Protein 8OLJ (pdb70)

B-factor: mean 25.74, std 12.69, range [11.16, 117.81]

Structure (mmCIF, N/CA/C/O backbone):
data_8OLJ
#
_entry.id   8OLJ
#
_cell.length_a   75.264
_cell.length_b   75.264
_cell.length_c   94.722
_cell.angle_alpha   90.00
_cell.angle_beta   90.00
_cell.angle_gamma   120.00
#
_symmetry.space_group_name_H-M   'P 32 2 1'
#
loop_
_entity.id
_entity.type
_entity.pdbx_description
1 polymer 'Archaeoglobus fulgidus AfAgo-N protein representing N-L1-L2 domains'
2 non-polymer GLYCEROL
3 non-polymer 'ISOPROPYL ALCOHOL'
4 non-polymer 'POTASSIUM ION'
5 non-polymer 2-AMINO-2-HYDROXYMETHYL-PROPANE-1,3-DIOL
6 non-polymer 'ACETIC ACID'
7 water water
#
loop_
_atom_site.group_PDB
_atom_site.id
_atom_site.type_symbol
_atom_site.label_atom_id
_atom_site.label_alt_id
_atom_site.label_comp_id
_atom_site.label_asym_id
_atom_site.label_entity_id
_atom_site.label_seq_id
_atom_site.pdbx_PDB_ins_code
_atom_site.Cartn_x
_atom_site.Cartn_y
_atom_site.Cartn_z
_atom_site.occupancy
_atom_site.B_iso_or_equiv
_atom_site.auth_seq_id
_atom_site.auth_comp_id
_atom_site.auth_asym_id
_atom_site.auth_atom_id
_atom_site.pdbx_PDB_model_num
ATOM 1 N N . VAL A 1 29 ? 32.610 13.382 26.963 1.00 51.08 15 VAL B N 1
ATOM 2 C CA . VAL A 1 29 ? 31.211 12.798 27.018 1.00 37.57 15 VAL B CA 1
ATOM 3 C C . VAL A 1 29 ? 31.031 11.850 25.836 1.00 36.97 15 VAL B C 1
ATOM 4 O O . VAL A 1 29 ? 31.290 12.227 24.692 1.00 46.51 15 VAL B O 1
ATOM 8 N N . ARG A 1 30 ? 30.575 10.623 26.122 1.00 30.01 16 ARG B N 1
ATOM 9 C CA . ARG A 1 30 ? 30.519 9.597 25.094 1.00 29.79 16 ARG B CA 1
ATOM 10 C C . ARG A 1 30 ? 29.059 9.215 24.865 1.00 25.89 16 ARG B C 1
ATOM 11 O O . ARG A 1 30 ? 28.203 9.378 25.716 1.00 27.80 16 ARG B O 1
ATOM 19 N N . SER A 1 31 ? 28.766 8.731 23.682 1.00 29.51 17 SER B N 1
ATOM 20 C CA . SER A 1 31 ? 27.423 8.307 23.335 1.00 24.47 17 SER B CA 1
ATOM 21 C C . SER A 1 31 ? 27.195 6.824 23.651 1.00 22.35 17 SER B C 1
ATOM 22 O O . SER A 1 31 ? 28.133 6.075 23.927 1.00 26.19 17 SER B O 1
ATOM 25 N N . SER A 1 32 ? 25.911 6.456 23.677 1.00 20.87 18 SER B N 1
ATOM 26 C CA . SER A 1 32 ? 25.425 5.106 23.934 1.00 21.66 18 SER B CA 1
ATOM 27 C C . SER A 1 32 ? 24.629 4.693 22.717 1.00 19.77 18 SER B C 1
ATOM 28 O O . SER A 1 32 ? 24.135 5.564 22.015 1.00 23.26 18 SER B O 1
ATOM 31 N N . GLY A 1 33 ? 24.423 3.390 22.521 1.00 19.16 19 GLY B N 1
ATOM 32 C CA . GLY A 1 33 ? 23.667 3.067 21.329 1.00 20.94 19 GLY B CA 1
ATOM 33 C C . GLY A 1 33 ? 23.278 1.601 21.275 1.00 16.80 19 GLY B C 1
ATOM 34 O O . GLY A 1 33 ? 23.703 0.770 22.119 1.00 17.63 19 GLY B O 1
ATOM 35 N N A ILE A 1 34 ? 22.473 1.321 20.249 0.50 15.79 20 ILE B N 1
ATOM 36 N N B ILE A 1 34 ? 22.423 1.306 20.286 0.50 16.60 20 ILE B N 1
ATOM 37 C CA A ILE A 1 34 ? 22.127 -0.049 19.939 0.50 16.02 20 ILE B CA 1
ATOM 38 C CA B ILE A 1 34 ? 22.015 -0.058 19.990 0.50 17.30 20 ILE B CA 1
ATOM 39 C C A ILE A 1 34 ? 22.372 -0.284 18.467 0.50 16.92 20 ILE B C 1
ATOM 40 C C B ILE A 1 34 ? 22.307 -0.312 18.512 0.50 16.97 20 ILE B C 1
ATOM 41 O O A ILE A 1 34 ? 21.920 0.463 17.603 0.50 17.30 20 ILE B O 1
ATOM 42 O O B ILE A 1 34 ? 21.954 0.503 17.662 0.50 16.64 20 ILE B O 1
ATOM 51 N N . LEU A 1 35 ? 23.046 -1.396 18.226 1.00 17.58 21 LEU B N 1
ATOM 52 C CA . LEU A 1 35 ? 23.362 -1.804 16.868 1.00 16.90 21 LEU B CA 1
ATOM 53 C C . LEU A 1 35 ? 22.527 -3.036 16.536 1.00 16.39 21 LEU B C 1
ATOM 54 O O . LEU A 1 35 ? 22.475 -3.972 17.322 1.00 18.48 21 LEU B O 1
ATOM 59 N N . TYR A 1 36 ? 21.841 -2.993 15.384 1.00 17.49 22 TYR B N 1
ATOM 60 C CA . TYR A 1 36 ? 21.127 -4.145 14.830 1.00 17.26 22 TYR B CA 1
ATOM 61 C C . TYR A 1 36 ? 21.903 -4.631 13.618 1.00 16.03 22 TYR B C 1
ATOM 62 O O . TYR A 1 36 ? 22.238 -3.822 12.760 1.00 17.57 22 TYR B O 1
ATOM 71 N N . ILE A 1 37 ? 22.176 -5.933 13.580 1.00 18.12 23 ILE B N 1
ATOM 72 C CA . ILE A 1 37 ? 22.946 -6.512 12.446 1.00 18.92 23 ILE B CA 1
ATOM 73 C C . ILE A 1 37 ? 22.080 -7.549 11.730 1.00 17.57 23 ILE B C 1
ATOM 74 O O . ILE A 1 37 ? 21.186 -8.117 12.355 1.00 18.70 23 ILE B O 1
ATOM 79 N N . ASN A 1 38 ? 22.423 -7.819 10.479 1.00 17.34 24 ASN B N 1
ATOM 80 C CA . ASN A 1 38 ? 21.618 -8.752 9.645 1.00 16.92 24 ASN B CA 1
ATOM 81 C C . ASN A 1 38 ? 21.996 -10.202 9.942 1.00 16.18 24 ASN B C 1
ATOM 82 O O . ASN A 1 38 ? 22.110 -10.982 9.005 1.00 17.10 24 ASN B O 1
ATOM 87 N N . ILE A 1 39 ? 22.143 -10.523 11.221 1.00 16.34 25 ILE B N 1
ATOM 88 C CA . ILE A 1 39 ? 22.374 -11.928 11.634 1.00 15.61 25 ILE B CA 1
ATOM 89 C C . ILE A 1 39 ? 21.127 -12.342 12.400 1.00 15.43 25 ILE B C 1
ATOM 90 O O . ILE A 1 39 ? 20.726 -11.617 13.302 1.00 18.18 25 ILE B O 1
ATOM 95 N N . TYR A 1 40 ? 20.514 -13.434 11.984 1.00 14.85 26 TYR B N 1
ATOM 96 C CA . TYR A 1 40 ? 19.294 -13.933 12.600 1.00 15.36 26 TYR B CA 1
ATOM 97 C C . TYR A 1 40 ? 19.701 -15.219 13.310 1.00 15.55 26 TYR B C 1
ATOM 98 O O . TYR A 1 40 ? 20.186 -16.170 12.684 1.00 16.99 26 TYR B O 1
ATOM 107 N N . PRO A 1 41 ? 19.590 -15.268 14.664 1.00 16.42 27 PRO B N 1
ATOM 108 C CA . PRO A 1 41 ? 20.248 -16.345 15.396 1.00 18.14 27 PRO B CA 1
ATOM 109 C C . PRO A 1 41 ? 19.443 -17.628 15.399 1.00 15.52 27 PRO B C 1
ATOM 110 O O . PRO A 1 41 ? 18.211 -17.632 15.471 1.00 17.63 27 PRO B O 1
ATOM 114 N N . ILE A 1 42 ? 20.190 -18.749 15.420 1.00 17.07 28 ILE B N 1
ATOM 115 C CA . ILE A 1 42 ? 19.547 -20.052 15.711 1.00 17.85 28 ILE B CA 1
ATOM 116 C C . ILE A 1 42 ? 19.589 -20.109 17.248 1.00 20.61 28 ILE B C 1
ATOM 117 O O . ILE A 1 42 ? 20.644 -20.188 17.859 1.00 28.33 28 ILE B O 1
ATOM 122 N N . VAL A 1 43 ? 18.420 -20.072 17.884 1.00 20.11 29 VAL B N 1
ATOM 123 C CA . VAL A 1 43 ? 18.426 -20.005 19.341 1.00 21.47 29 VAL B CA 1
ATOM 124 C C . VAL A 1 43 ? 18.306 -21.402 19.969 1.00 23.44 29 VAL B C 1
ATOM 125 O O . VAL A 1 43 ? 18.550 -21.556 21.162 1.00 28.74 29 VAL B O 1
ATOM 129 N N A ASN A 1 44 ? 17.863 -22.382 19.178 0.50 22.23 30 ASN B N 1
ATOM 130 N N B ASN A 1 44 ? 17.892 -22.411 19.189 0.50 23.69 30 ASN B N 1
ATOM 131 C CA A ASN A 1 44 ? 17.797 -23.759 19.652 0.50 21.93 30 ASN B CA 1
ATOM 132 C CA B ASN A 1 44 ? 17.851 -23.778 19.712 0.50 24.43 30 ASN B CA 1
ATOM 133 C C A ASN A 1 44 ? 18.249 -24.653 18.502 0.50 20.14 30 ASN B C 1
ATOM 134 C C B ASN A 1 44 ? 18.081 -24.776 18.584 0.50 23.32 30 ASN B C 1
ATOM 135 O O A ASN A 1 44 ? 17.941 -24.350 17.351 0.50 15.73 30 ASN B O 1
ATOM 136 O O B ASN A 1 44 ? 17.412 -24.714 17.550 0.50 22.47 30 ASN B O 1
ATOM 145 N N . TYR A 1 45 ? 19.012 -25.706 18.801 1.00 21.83 31 TYR B N 1
ATOM 146 C CA . TYR A 1 45 ? 19.302 -26.704 17.786 1.00 21.99 31 TYR B CA 1
ATOM 147 C C . TYR A 1 45 ? 19.680 -27.979 18.519 1.00 22.51 31 TYR B C 1
ATOM 148 O O . TYR A 1 45 ? 20.027 -27.925 19.708 1.00 22.78 31 TYR B O 1
ATOM 157 N N . PRO A 1 46 ? 19.645 -29.151 17.837 1.00 22.78 32 PRO B N 1
ATOM 158 C CA . PRO A 1 46 ? 20.061 -30.392 18.489 1.00 22.82 32 PRO B CA 1
ATOM 159 C C . PRO A 1 46 ? 21.558 -30.363 18.805 1.00 22.92 32 PRO B C 1
ATOM 160 O O . PRO A 1 46 ? 22.403 -30.286 17.914 1.00 24.66 32 PRO B O 1
ATOM 164 N N . GLU A 1 47 ? 21.900 -30.451 20.086 1.00 25.05 33 GLU B N 1
ATOM 165 C CA . GLU A 1 47 ? 23.301 -30.359 20.505 1.00 28.67 33 GLU B CA 1
ATOM 166 C C . GLU A 1 47 ? 24.061 -31.645 20.197 1.00 25.98 33 GLU B C 1
ATOM 167 O O . GLU A 1 47 ? 25.311 -31.626 20.205 1.00 26.96 33 GLU B O 1
ATOM 173 N N . THR A 1 48 ? 23.314 -32.745 19.981 1.00 23.53 34 THR B N 1
ATOM 174 C CA . THR A 1 48 ? 23.878 -33.962 19.402 1.00 22.19 34 THR B CA 1
ATOM 175 C C . THR A 1 48 ? 23.134 -34.291 18.099 1.00 21.73 34 THR B C 1
ATOM 176 O O . THR A 1 48 ? 21.898 -34.243 18.050 1.00 24.48 34 THR B O 1
ATOM 180 N N . ILE A 1 49 ? 23.881 -34.685 17.060 1.00 21.34 35 ILE B N 1
ATOM 181 C CA . ILE A 1 49 ? 23.279 -35.084 15.797 1.00 20.14 35 ILE B CA 1
ATOM 182 C C . ILE A 1 49 ? 23.832 -36.454 15.391 1.00 18.80 35 ILE B C 1
ATOM 183 O O . ILE A 1 49 ? 24.960 -36.813 15.718 1.00 20.33 35 ILE B O 1
ATOM 188 N N . LYS A 1 50 ? 22.992 -37.258 14.740 1.00 19.29 36 LYS B N 1
ATOM 189 C CA . LYS A 1 50 ? 23.423 -38.508 14.111 1.00 16.79 36 LYS B CA 1
ATOM 190 C C . LYS A 1 50 ? 24.272 -38.240 12.866 1.00 16.37 36 LYS B C 1
ATOM 191 O O . LYS A 1 50 ? 23.951 -37.379 12.026 1.00 19.25 36 LYS B O 1
ATOM 197 N N . VAL A 1 51 ? 25.350 -39.001 12.731 1.00 17.30 37 VAL B N 1
ATOM 198 C CA . VAL A 1 51 ? 26.145 -38.960 11.505 1.00 16.89 37 VAL B CA 1
ATOM 199 C C . VAL A 1 51 ? 26.479 -40.390 11.097 1.00 17.32 37 VAL B C 1
ATOM 200 O O . VAL A 1 51 ? 26.577 -41.265 11.938 1.00 20.82 37 VAL B O 1
ATOM 204 N N . SER A 1 52 ? 26.756 -40.618 9.817 1.00 16.90 38 SER B N 1
ATOM 205 C CA . SER A 1 52 ? 27.234 -41.922 9.377 1.00 16.38 38 SER B CA 1
ATOM 206 C C . SER A 1 52 ? 28.439 -41.699 8.478 1.00 15.63 38 SER B C 1
ATOM 207 O O . SER A 1 52 ? 28.303 -41.073 7.410 1.00 17.57 38 SER B O 1
ATOM 210 N N . ALA A 1 53 ? 29.602 -42.193 8.898 1.00 15.14 39 ALA B N 1
ATOM 211 C CA . ALA A 1 53 ? 30.834 -42.013 8.132 1.00 15.98 39 ALA B CA 1
ATOM 212 C C . ALA A 1 53 ? 30.968 -43.131 7.110 1.00 15.59 39 ALA B C 1
ATOM 213 O O . ALA A 1 53 ? 30.759 -44.316 7.414 1.00 16.25 39 ALA B O 1
ATOM 215 N N . ILE A 1 54 ? 31.364 -42.751 5.905 1.00 14.93 40 ILE B N 1
ATOM 216 C CA . ILE A 1 54 ? 31.726 -43.702 4.854 1.00 16.02 40 ILE B CA 1
ATOM 217 C C . ILE A 1 54 ? 33.055 -43.229 4.279 1.00 14.89 40 ILE B C 1
ATOM 218 O O . ILE A 1 54 ? 33.370 -42.047 4.321 1.00 16.32 40 ILE B O 1
ATOM 223 N N . PRO A 1 55 ? 33.868 -44.143 3.710 1.00 15.51 41 PRO B N 1
ATOM 224 C CA . PRO A 1 55 ? 35.139 -43.724 3.114 1.00 15.98 41 PRO B CA 1
ATOM 225 C C . PRO A 1 55 ? 34.862 -42.750 1.968 1.00 16.23 41 PRO B C 1
ATOM 226 O O . PRO A 1 55 ? 33.933 -42.933 1.165 1.00 17.56 41 PRO B O 1
ATOM 230 N N . TYR A 1 56 ? 35.741 -41.744 1.844 1.00 16.35 42 TYR B N 1
ATOM 231 C CA . TYR A 1 56 ? 35.624 -40.799 0.751 1.00 18.01 42 TYR B CA 1
ATOM 232 C C . TYR A 1 56 ? 36.095 -41.430 -0.563 1.00 17.15 42 TYR B C 1
ATOM 233 O O . TYR A 1 56 ? 37.247 -41.843 -0.699 1.00 19.99 42 TYR B O 1
ATOM 242 N N . TYR A 1 57 ? 35.177 -41.541 -1.502 1.00 15.77 43 TYR B N 1
ATOM 243 C CA . TYR A 1 57 ? 35.471 -41.824 -2.908 1.00 16.17 43 TYR B CA 1
ATOM 244 C C . TYR A 1 57 ? 35.013 -40.607 -3.698 1.00 16.42 43 TYR B C 1
ATOM 245 O O . TYR A 1 57 ? 33.856 -40.185 -3.561 1.00 17.74 43 TYR B O 1
ATOM 254 N N . GLU A 1 58 ? 35.890 -40.166 -4.618 1.00 17.29 44 GLU B N 1
ATOM 255 C CA . GLU A 1 58 ? 35.578 -39.099 -5.553 1.00 18.45 44 GLU B CA 1
ATOM 256 C C . GLU A 1 58 ? 34.385 -39.501 -6.414 1.00 16.14 44 GLU B C 1
ATOM 257 O O . GLU A 1 58 ? 33.642 -38.622 -6.874 1.00 19.72 44 GLU B O 1
ATOM 263 N N . GLU A 1 59 ? 34.191 -40.823 -6.614 1.00 16.90 45 GLU B N 1
ATOM 264 C CA . GLU A 1 59 ? 33.129 -41.307 -7.495 1.00 16.69 45 GLU B CA 1
ATOM 265 C C . GLU A 1 59 ? 31.747 -40.982 -6.926 1.00 16.71 45 GLU B C 1
ATOM 266 O O . GLU A 1 59 ? 30.778 -40.890 -7.693 1.00 19.74 45 GLU B O 1
ATOM 272 N N . PHE A 1 60 ? 31.604 -40.877 -5.587 1.00 17.28 46 PHE B N 1
ATOM 273 C CA . PHE A 1 60 ? 30.287 -40.603 -5.027 1.00 18.67 46 PHE B CA 1
ATOM 274 C C . PHE A 1 60 ? 29.855 -39.186 -5.402 1.00 20.25 46 PHE B C 1
ATOM 275 O O . PHE A 1 60 ? 30.586 -38.220 -5.203 1.00 23.84 46 PHE B O 1
ATOM 283 N N . LEU A 1 61 ? 28.633 -39.038 -5.893 1.00 20.08 47 LEU B N 1
ATOM 284 C CA . LEU A 1 61 ? 28.157 -37.717 -6.270 1.00 22.73 47 LEU B CA 1
ATOM 285 C C . LEU A 1 61 ? 27.942 -36.897 -4.999 1.00 21.12 47 LEU B C 1
ATOM 286 O O . LEU A 1 61 ? 27.210 -37.316 -4.088 1.00 22.63 47 LEU B O 1
ATOM 291 N N . PRO A 1 62 ? 28.541 -35.699 -4.880 1.00 22.25 48 PRO B N 1
ATOM 292 C CA . PRO A 1 62 ? 28.214 -34.843 -3.731 1.00 23.43 48 PRO B CA 1
ATOM 293 C C . PRO A 1 62 ? 26.779 -34.331 -3.777 1.00 24.48 48 PRO B C 1
ATOM 294 O O . PRO A 1 62 ? 26.147 -34.340 -4.832 1.00 25.99 48 PRO B O 1
ATOM 298 N N . GLY A 1 63 ? 26.255 -33.892 -2.636 1.00 21.49 49 GLY B N 1
ATOM 299 C CA . GLY A 1 63 ? 24.905 -33.344 -2.609 1.00 22.42 49 GLY B CA 1
ATOM 300 C C . GLY A 1 63 ? 24.406 -33.119 -1.192 1.00 19.41 49 GLY B C 1
ATOM 301 O O . GLY A 1 63 ? 25.171 -33.064 -0.231 1.00 21.54 49 GLY B O 1
ATOM 302 N N . LYS A 1 64 ? 23.104 -32.870 -1.100 1.00 19.63 50 LYS B N 1
ATOM 303 C CA . LYS A 1 64 ? 22.482 -32.626 0.201 1.00 19.60 50 LYS B CA 1
ATOM 304 C C . LYS A 1 64 ? 22.645 -33.843 1.104 1.00 16.91 50 LYS B C 1
ATOM 305 O O . LYS A 1 64 ? 22.738 -34.996 0.658 1.00 18.93 50 LYS B O 1
ATOM 311 N N . TRP A 1 65 ? 22.733 -33.549 2.403 1.00 16.14 51 TRP B N 1
ATOM 312 C CA . TRP A 1 65 ? 22.714 -34.586 3.462 1.00 17.78 51 TRP B CA 1
ATOM 313 C C . TRP A 1 65 ? 24.030 -35.331 3.554 1.00 16.86 51 TRP B C 1
ATOM 314 O O . TRP A 1 65 ? 24.033 -36.360 4.253 1.00 17.83 51 TRP B O 1
ATOM 325 N N . LYS A 1 66 ? 25.117 -34.858 2.923 1.00 16.17 52 LYS B N 1
ATOM 326 C CA . LYS A 1 66 ? 26.412 -35.516 3.008 1.00 17.48 52 LYS B CA 1
ATOM 327 C C . LYS A 1 66 ? 27.458 -34.408 2.971 1.00 16.00 52 LYS B C 1
ATOM 328 O O . LYS A 1 66 ? 27.290 -33.399 2.252 1.00 17.91 52 LYS B O 1
ATOM 334 N N . LYS A 1 67 ? 28.550 -34.576 3.727 1.00 16.72 53 LYS B N 1
ATOM 335 C CA . LYS A 1 67 ? 29.650 -33.620 3.752 1.00 18.97 53 LYS B CA 1
ATOM 336 C C . LYS A 1 67 ? 30.963 -34.387 3.786 1.00 18.50 53 LYS B C 1
ATOM 337 O O . LYS A 1 67 ? 31.197 -35.189 4.677 1.00 18.60 53 LYS B O 1
ATOM 343 N N . ARG A 1 68 ? 31.858 -34.082 2.861 1.00 18.84 54 ARG B N 1
ATOM 344 C CA . ARG A 1 68 ? 33.202 -34.625 2.917 1.00 19.45 54 ARG B CA 1
ATOM 345 C C . ARG A 1 68 ? 33.995 -33.858 3.976 1.00 19.17 54 ARG B C 1
ATOM 346 O O . ARG A 1 68 ? 34.061 -32.617 3.925 1.00 21.42 54 ARG B O 1
ATOM 354 N N . ILE A 1 69 ? 34.675 -34.613 4.846 1.00 18.58 55 ILE B N 1
ATOM 355 C CA . ILE A 1 69 ? 35.665 -34.019 5.737 1.00 20.32 55 ILE B CA 1
ATOM 356 C C . ILE A 1 69 ? 36.891 -34.929 5.703 1.00 21.97 55 ILE B C 1
ATOM 357 O O . ILE A 1 69 ? 36.837 -36.064 6.170 1.00 21.65 55 ILE B O 1
ATOM 362 N N . GLY A 1 70 ? 37.952 -34.460 5.038 1.00 23.84 56 GLY B N 1
ATOM 363 C CA . GLY A 1 70 ? 39.139 -35.282 4.916 1.00 25.79 56 GLY B CA 1
ATOM 364 C C . GLY A 1 70 ? 38.862 -36.557 4.108 1.00 22.42 56 GLY B C 1
ATOM 365 O O . GLY A 1 70 ? 38.281 -36.515 3.012 1.00 24.78 56 GLY B O 1
ATOM 366 N N A ASP A 1 71 ? 39.246 -37.692 4.692 0.50 21.65 57 ASP B N 1
ATOM 367 N N B ASP A 1 71 ? 39.272 -37.712 4.636 0.50 22.03 57 ASP B N 1
ATOM 368 C CA A ASP A 1 71 ? 39.134 -38.961 3.993 0.50 19.82 57 ASP B CA 1
ATOM 369 C CA B ASP A 1 71 ? 39.101 -38.950 3.885 0.50 21.09 57 ASP B CA 1
ATOM 370 C C A ASP A 1 71 ? 37.811 -39.677 4.280 0.50 17.62 57 ASP B C 1
ATOM 371 C C B ASP A 1 71 ? 37.781 -39.659 4.207 0.50 17.76 57 ASP B C 1
ATOM 372 O O A ASP A 1 71 ? 37.670 -40.864 3.960 0.50 19.12 57 ASP B O 1
ATOM 373 O O B ASP A 1 71 ? 37.617 -40.837 3.863 0.50 19.85 57 ASP B O 1
ATOM 382 N N . LEU A 1 72 ? 36.821 -38.962 4.821 1.00 17.40 58 LEU B N 1
ATOM 383 C CA . LEU A 1 72 ? 35.502 -39.538 5.073 1.00 15.52 58 LEU B CA 1
ATOM 384 C C . LEU A 1 72 ? 34.421 -38.637 4.474 1.00 15.60 58 LEU B C 1
ATOM 385 O O . LEU A 1 72 ? 34.597 -37.428 4.378 1.00 18.30 58 LEU B O 1
ATOM 390 N N . ILE A 1 73 ? 33.277 -39.256 4.147 1.00 15.70 59 ILE B N 1
ATOM 391 C CA . ILE A 1 73 ? 32.028 -38.540 3.901 1.00 14.50 59 ILE B CA 1
ATOM 392 C C . ILE A 1 73 ? 31.119 -38.805 5.089 1.00 15.46 59 ILE B C 1
ATOM 393 O O . ILE A 1 73 ? 30.950 -39.971 5.475 1.00 16.19 59 ILE B O 1
ATOM 398 N N . TYR A 1 74 ? 30.535 -37.739 5.635 1.00 15.23 60 TYR B N 1
ATOM 399 C CA . TYR A 1 74 ? 29.578 -37.900 6.714 1.00 15.67 60 TYR B CA 1
ATOM 400 C C . TYR A 1 74 ? 28.181 -37.667 6.182 1.00 14.59 60 TYR B C 1
ATOM 401 O O . TYR A 1 74 ? 27.876 -36.561 5.717 1.00 17.05 60 TYR B O 1
ATOM 410 N N . LEU A 1 75 ? 27.325 -38.684 6.281 1.00 15.81 61 LEU B N 1
ATOM 411 C CA . LEU A 1 75 ? 25.892 -38.531 6.039 1.00 16.13 61 LEU B CA 1
ATOM 412 C C . LEU A 1 75 ? 25.256 -37.949 7.290 1.00 15.26 61 LEU B C 1
ATOM 413 O O . LEU A 1 75 ? 25.686 -38.236 8.419 1.00 16.30 61 LEU B O 1
ATOM 418 N N . TYR A 1 76 ? 24.191 -37.179 7.108 1.00 15.57 62 TYR B N 1
ATOM 419 C CA . TYR A 1 76 ? 23.502 -36.580 8.251 1.00 15.91 62 TYR B CA 1
ATOM 420 C C . TYR A 1 76 ? 22.052 -36.301 7.849 1.00 17.05 62 TYR B C 1
ATOM 421 O O . TYR A 1 76 ? 21.736 -36.295 6.651 1.00 17.43 62 TYR B O 1
ATOM 430 N N . GLY A 1 77 ? 21.221 -35.930 8.816 1.00 18.67 63 GLY B N 1
ATOM 431 C CA . GLY A 1 77 ? 19.860 -35.546 8.479 1.00 19.16 63 GLY B CA 1
ATOM 432 C C . GLY A 1 77 ? 19.148 -36.678 7.728 1.00 19.28 63 GLY B C 1
ATOM 433 O O . GLY A 1 77 ? 19.192 -37.854 8.139 1.00 22.01 63 GLY B O 1
ATOM 434 N N . TYR A 1 78 ? 18.470 -36.342 6.628 1.00 22.38 64 TYR B N 1
ATOM 4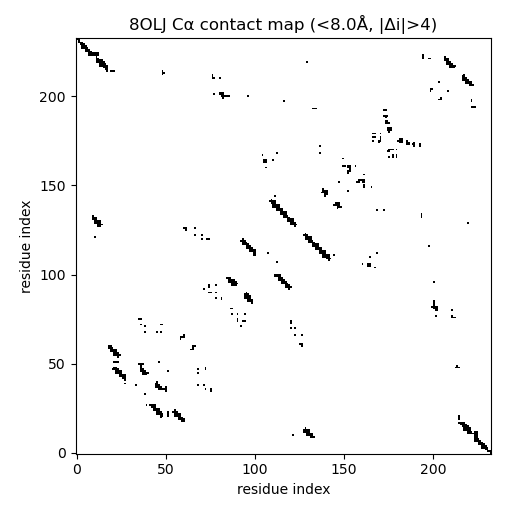35 C CA . TYR A 1 78 ? 17.738 -37.328 5.863 1.00 25.98 64 TYR B CA 1
ATOM 436 C C . TYR A 1 78 ? 18.659 -38.255 5.089 1.00 26.78 64 TYR B C 1
ATOM 437 O O . TYR A 1 78 ? 18.177 -39.215 4.472 1.00 30.27 64 TYR B O 1
ATOM 446 N N . GLY A 1 79 ? 19.968 -37.983 5.154 1.00 22.02 65 GLY B N 1
ATOM 447 C CA . GLY A 1 79 ? 20.937 -38.847 4.516 1.00 29.30 65 GLY B CA 1
ATOM 448 C C . GLY A 1 79 ? 21.216 -40.101 5.341 1.00 25.83 65 GLY B C 1
ATOM 449 O O . GLY A 1 79 ? 21.804 -41.030 4.815 1.00 31.75 65 GLY B O 1
ATOM 450 N N . ILE A 1 80 ? 20.822 -40.103 6.617 1.00 24.37 66 ILE B N 1
ATOM 451 C CA . ILE A 1 80 ? 21.048 -41.299 7.484 1.00 27.38 66 ILE B CA 1
ATOM 452 C C . ILE A 1 80 ? 20.241 -42.474 6.920 1.00 40.54 66 ILE B C 1
ATOM 453 O O . ILE A 1 80 ? 18.997 -42.378 6.893 1.00 47.99 66 ILE B O 1
ATOM 458 N N . GLU A 1 81 ? 20.931 -43.521 6.454 1.00 40.88 67 GLU B N 1
ATOM 459 C CA . GLU A 1 81 ? 20.255 -44.713 5.874 1.00 37.47 67 GLU B CA 1
ATOM 460 C C . GLU A 1 81 ? 19.790 -45.893 6.737 1.00 38.40 67 GLU B C 1
ATOM 461 O O . GLU A 1 81 ? 18.564 -46.091 6.845 1.00 38.22 67 GLU B O 1
ATOM 467 N N . ASN A 1 82 ? 20.729 -46.649 7.322 1.00 40.30 68 ASN B N 1
ATOM 468 C CA . ASN A 1 82 ? 20.364 -47.658 8.356 1.00 33.20 68 ASN B CA 1
ATOM 469 C C . ASN A 1 82 ? 21.081 -47.432 9.694 1.00 29.01 68 ASN B C 1
ATOM 470 O O . ASN A 1 82 ? 20.392 -47.465 10.732 1.00 33.27 68 ASN B O 1
ATOM 475 N N . GLU A 1 83 ? 22.396 -47.198 9.685 1.00 26.19 69 GLU B N 1
ATOM 476 C CA . GLU A 1 83 ? 23.161 -47.125 10.965 1.00 24.68 69 GLU B CA 1
ATOM 477 C C . GLU A 1 83 ? 23.750 -45.727 11.177 1.00 24.46 69 GLU B C 1
ATOM 478 O O . GLU A 1 83 ? 23.660 -44.915 10.237 1.00 25.06 69 GLU B O 1
ATOM 484 N N . PHE A 1 84 ? 24.341 -45.468 12.355 1.00 20.93 70 PHE B N 1
ATOM 485 C CA . PHE A 1 84 ? 24.856 -44.137 12.656 1.00 19.65 70 PHE B CA 1
ATOM 486 C C . PHE A 1 84 ? 25.680 -44.128 13.942 1.00 18.63 70 PHE B C 1
ATOM 487 O O . PHE A 1 84 ? 25.625 -45.022 14.798 1.00 19.27 70 PHE B O 1
ATOM 495 N N . ASP A 1 85 ? 26.454 -43.061 14.040 1.00 18.43 71 ASP B N 1
ATOM 496 C CA . ASP A 1 85 ? 27.134 -42.610 15.238 1.00 19.18 71 ASP B CA 1
ATOM 497 C C . ASP A 1 85 ? 26.525 -41.254 15.592 1.00 18.52 71 ASP B C 1
ATOM 498 O O . ASP A 1 85 ? 25.557 -40.786 14.970 1.00 19.44 71 ASP B O 1
ATOM 503 N N . GLU A 1 86 ? 27.096 -40.622 16.622 1.00 21.67 72 GLU B N 1
ATOM 504 C CA . GLU A 1 86 ? 26.669 -39.312 17.061 1.00 22.04 72 GLU B CA 1
ATOM 505 C C . GLU A 1 86 ? 27.868 -38.426 17.338 1.00 24.84 72 GLU B C 1
ATOM 506 O O . GLU A 1 86 ? 28.890 -38.906 17.852 1.00 29.38 72 GLU B O 1
ATOM 512 N N . ILE A 1 87 ? 27.671 -37.132 17.073 1.00 24.11 73 ILE B N 1
ATOM 513 C CA . ILE A 1 87 ? 28.606 -36.130 17.530 1.00 25.20 73 ILE B CA 1
ATOM 514 C C . ILE A 1 87 ? 27.844 -35.021 18.242 1.00 22.19 73 ILE B C 1
ATOM 515 O O . ILE A 1 87 ? 26.699 -34.725 17.911 1.00 25.06 73 ILE B O 1
ATOM 520 N N . ASP A 1 88 ? 28.506 -34.404 19.216 1.00 25.16 74 ASP B N 1
ATOM 521 C CA . ASP A 1 88 ? 27.881 -33.294 19.913 1.00 25.28 74 ASP B CA 1
ATOM 522 C C . ASP A 1 88 ? 28.615 -32.005 19.558 1.00 22.72 74 ASP B C 1
ATOM 523 O O . ASP A 1 88 ? 29.643 -32.017 18.871 1.00 22.46 74 ASP B O 1
ATOM 528 N N . ASN A 1 89 ? 28.084 -30.880 20.040 1.00 24.25 75 ASN B N 1
ATOM 529 C CA . ASN A 1 89 ? 28.561 -29.562 19.630 1.00 24.44 75 ASN B CA 1
ATOM 530 C C . ASN A 1 89 ? 29.880 -29.178 20.317 1.00 27.30 75 ASN B C 1
ATOM 531 O O . ASN A 1 89 ? 30.402 -28.095 20.046 1.00 28.43 75 ASN B O 1
ATOM 536 N N . SER A 1 90 ? 30.466 -30.075 21.126 1.00 28.67 76 SER B N 1
ATOM 537 C CA . SER A 1 90 ? 31.832 -29.850 21.594 1.00 30.58 76 SER B CA 1
ATOM 538 C C . SER A 1 90 ? 32.860 -30.406 20.597 1.00 30.31 76 SER B C 1
ATOM 539 O O . SER A 1 90 ? 34.068 -30.233 20.773 1.00 38.11 76 SER B O 1
ATOM 542 N N . ASN A 1 91 ? 32.393 -31.169 19.602 1.00 30.38 77 ASN B N 1
ATOM 543 C CA . ASN A 1 91 ? 33.259 -31.834 18.635 1.00 28.35 77 ASN B CA 1
ATOM 544 C C . ASN A 1 91 ? 33.639 -30.846 17.531 1.00 30.76 77 ASN B C 1
ATOM 545 O O . ASN A 1 91 ? 32.780 -30.117 17.021 1.00 30.56 77 ASN B O 1
ATOM 550 N N . ALA A 1 92 ? 34.929 -30.822 17.155 1.00 38.04 78 ALA B N 1
ATOM 551 C CA . ALA A 1 92 ? 35.367 -29.983 16.040 1.00 41.13 78 ALA B CA 1
ATOM 552 C C . ALA A 1 92 ? 34.549 -30.248 14.774 1.00 36.18 78 ALA B C 1
ATOM 553 O O . ALA A 1 92 ? 34.307 -29.347 13.969 1.00 44.79 78 ALA B O 1
ATOM 555 N N . LEU A 1 93 ? 34.130 -31.491 14.572 1.00 29.54 79 LEU B N 1
ATOM 556 C CA . LEU A 1 93 ? 33.399 -31.835 13.355 1.00 25.86 79 LEU B CA 1
ATOM 557 C C . LEU A 1 93 ? 32.020 -31.181 13.339 1.00 21.54 79 LEU B C 1
ATOM 558 O O . LEU A 1 93 ? 31.390 -31.061 12.283 1.00 22.47 79 LEU B O 1
ATOM 563 N N . PHE A 1 94 ? 31.475 -30.851 14.510 1.00 23.48 80 PHE B N 1
ATOM 564 C CA . PHE A 1 94 ? 30.060 -30.494 14.575 1.00 20.69 80 PHE B CA 1
ATOM 565 C C . PHE A 1 94 ? 29.770 -29.240 13.746 1.00 21.17 80 PHE B C 1
ATOM 566 O O . PHE A 1 94 ? 28.841 -29.247 12.946 1.00 21.99 80 PHE B O 1
ATOM 574 N N . GLY A 1 95 ? 30.572 -28.174 13.885 1.00 22.43 81 GLY B N 1
ATOM 575 C CA . GLY A 1 95 ? 30.359 -26.925 13.156 1.00 22.47 81 GLY B CA 1
ATOM 576 C C . GLY A 1 95 ? 30.430 -27.125 11.640 1.00 20.47 81 GLY B C 1
ATOM 577 O O . GLY A 1 95 ? 29.633 -26.573 10.884 1.00 21.21 81 GLY B O 1
ATOM 578 N N . LYS A 1 96 ? 31.382 -27.944 11.206 1.00 21.45 82 LYS B N 1
ATOM 579 C CA . LYS A 1 96 ? 31.572 -28.222 9.793 1.00 20.97 82 LYS B CA 1
ATOM 580 C C . LYS A 1 96 ? 30.317 -28.877 9.206 1.00 19.49 82 LYS B C 1
ATOM 581 O O . LYS A 1 96 ? 29.829 -28.524 8.122 1.00 21.20 82 LYS B O 1
ATOM 587 N N . ILE A 1 97 ? 29.787 -29.868 9.918 1.00 17.38 83 ILE B N 1
ATOM 588 C CA . ILE A 1 97 ? 28.593 -30.566 9.457 1.00 17.08 83 ILE B CA 1
ATOM 589 C C . ILE A 1 97 ? 27.358 -29.672 9.605 1.00 15.75 83 ILE B C 1
ATOM 590 O O . ILE A 1 97 ? 26.537 -29.561 8.676 1.00 16.82 83 ILE B O 1
ATOM 595 N N . PHE A 1 98 ? 27.216 -29.039 10.782 1.00 16.72 84 PHE B N 1
ATOM 596 C CA . PHE A 1 98 ? 25.946 -28.333 11.098 1.00 16.61 84 PHE B CA 1
ATOM 597 C C . PHE A 1 98 ? 25.755 -27.163 10.155 1.00 17.55 84 PHE B C 1
ATOM 598 O O . PHE A 1 98 ? 24.611 -26.926 9.749 1.00 18.16 84 PHE B O 1
ATOM 606 N N A ARG A 1 99 ? 26.823 -26.444 9.802 0.50 16.54 85 ARG B N 1
ATOM 607 N N B ARG A 1 99 ? 26.818 -26.469 9.739 0.50 16.23 85 ARG B N 1
ATOM 608 C CA A ARG A 1 99 ? 26.629 -25.324 8.887 0.50 17.44 85 ARG B CA 1
ATOM 609 C CA B ARG A 1 99 ? 26.592 -25.300 8.890 0.50 17.51 85 ARG B CA 1
ATOM 610 C C A ARG A 1 99 ? 25.853 -25.809 7.654 0.50 15.40 85 ARG B C 1
ATOM 611 C C B ARG A 1 99 ? 26.004 -25.704 7.530 0.50 16.98 85 ARG B C 1
ATOM 612 O O A ARG A 1 99 ? 24.884 -25.159 7.227 0.50 16.96 85 ARG B O 1
ATOM 613 O O B ARG A 1 99 ? 25.339 -24.886 6.879 0.50 16.85 85 ARG B O 1
ATOM 628 N N . LYS A 1 100 ? 26.316 -26.924 7.066 1.00 16.36 86 LYS B N 1
ATOM 629 C CA . LYS A 1 100 ? 25.738 -27.430 5.820 1.00 15.65 86 LYS B CA 1
ATOM 630 C C . LYS A 1 100 ? 24.348 -27.992 6.056 1.00 15.89 86 LYS B C 1
ATOM 631 O O . LYS A 1 100 ? 23.419 -27.772 5.282 1.00 17.54 86 LYS B O 1
ATOM 637 N N . TYR A 1 101 ? 24.201 -28.700 7.176 1.00 14.68 87 TYR B N 1
ATOM 638 C CA . TYR A 1 101 ? 22.935 -29.280 7.601 1.00 14.96 87 TYR B CA 1
ATOM 639 C C . TYR A 1 101 ? 21.878 -28.187 7.715 1.00 15.11 87 TYR B C 1
ATOM 640 O O . TYR A 1 101 ? 20.753 -28.379 7.226 1.00 15.96 87 TYR B O 1
ATOM 649 N N . LEU A 1 102 ? 22.253 -27.063 8.340 1.00 16.04 88 LEU B N 1
ATOM 650 C CA . LEU A 1 102 ? 21.301 -25.970 8.527 1.00 16.41 88 LEU B CA 1
ATOM 651 C C . LEU A 1 102 ? 20.806 -25.475 7.163 1.00 15.57 88 LEU B C 1
ATOM 652 O O . LEU A 1 102 ? 19.593 -25.278 6.989 1.00 16.42 88 LEU B O 1
ATOM 657 N N . LEU A 1 103 ? 21.707 -25.267 6.181 1.00 14.94 89 LEU B N 1
ATOM 658 C CA . LEU A 1 103 ? 21.211 -24.792 4.873 1.00 15.56 89 LEU B CA 1
ATOM 659 C C . LEU A 1 103 ? 20.363 -25.861 4.175 1.00 14.75 89 LEU B C 1
ATOM 660 O O . LEU A 1 103 ? 19.376 -25.548 3.487 1.00 16.45 89 LEU B O 1
ATOM 665 N N . ASP A 1 104 ? 20.743 -27.145 4.328 1.00 15.34 90 ASP B N 1
ATOM 666 C CA . ASP A 1 104 ? 19.954 -28.208 3.698 1.00 15.71 90 ASP B CA 1
ATOM 667 C C . ASP A 1 104 ? 18.531 -28.207 4.311 1.00 15.83 90 ASP B C 1
ATOM 668 O O . ASP A 1 104 ? 17.535 -28.343 3.591 1.00 17.98 90 ASP B O 1
ATOM 673 N N . ILE A 1 105 ? 18.397 -28.027 5.646 1.00 16.55 91 ILE B N 1
ATOM 674 C CA . ILE A 1 105 ? 17.072 -27.949 6.255 1.00 17.00 91 ILE B CA 1
ATOM 675 C C . ILE A 1 105 ? 16.328 -26.705 5.787 1.00 17.48 91 ILE B C 1
ATOM 676 O O . ILE A 1 105 ? 15.150 -26.791 5.444 1.00 18.46 91 ILE B O 1
ATOM 681 N N . LEU A 1 106 ? 17.004 -25.553 5.768 1.00 16.00 92 LEU B N 1
ATOM 682 C CA . LEU A 1 106 ? 16.337 -24.350 5.287 1.00 16.43 92 LEU B CA 1
ATOM 683 C C . LEU A 1 106 ? 15.780 -24.561 3.865 1.00 16.57 92 LEU B C 1
ATOM 684 O O . LEU A 1 106 ? 14.681 -24.084 3.546 1.00 17.01 92 LEU B O 1
ATOM 689 N N . SER A 1 107 ? 16.552 -25.262 3.015 1.00 16.67 93 SER B N 1
ATOM 690 C CA . SER A 1 107 ? 16.192 -25.490 1.623 1.00 17.72 93 SER B CA 1
ATOM 691 C C . SER A 1 107 ? 14.942 -26.373 1.510 1.00 17.75 93 SER B C 1
ATOM 692 O O . SER A 1 107 ? 14.299 -26.381 0.456 1.00 21.26 93 SER B O 1
ATOM 695 N N . GLU A 1 108 ? 14.545 -27.077 2.598 1.00 18.64 94 GLU B N 1
ATOM 696 C CA . GLU A 1 108 ? 13.348 -27.914 2.611 1.00 21.14 94 GLU B CA 1
ATOM 697 C C . GLU A 1 108 ? 12.122 -27.151 3.116 1.00 18.59 94 GLU B C 1
ATOM 698 O O . GLU A 1 108 ? 11.029 -27.728 3.229 1.00 22.34 94 GLU B O 1
ATOM 704 N N . ASN A 1 109 ? 12.303 -25.856 3.437 1.00 17.44 95 ASN B N 1
ATOM 705 C CA . ASN A 1 109 ? 11.278 -25.066 4.120 1.00 17.96 95 ASN B CA 1
ATOM 706 C C . ASN A 1 109 ? 11.003 -23.753 3.386 1.00 17.22 95 ASN B C 1
ATOM 707 O O . ASN A 1 109 ? 10.550 -22.783 4.005 1.00 18.99 95 ASN B O 1
ATOM 712 N N . ILE A 1 110 ? 11.252 -23.730 2.076 1.00 17.34 96 ILE B N 1
ATOM 713 C CA . ILE A 1 110 ? 11.018 -22.532 1.287 1.00 16.07 96 ILE B CA 1
ATOM 714 C C . ILE A 1 110 ? 9.519 -22.428 0.990 1.00 17.70 96 ILE B C 1
ATOM 715 O O . ILE A 1 110 ? 8.892 -23.375 0.465 1.00 21.80 96 ILE B O 1
ATOM 720 N N . ALA A 1 111 ? 8.931 -21.274 1.309 1.00 16.50 97 ALA B N 1
ATOM 721 C CA . ALA A 1 111 ? 7.498 -21.063 1.098 1.00 16.82 97 ALA B CA 1
ATOM 722 C C . ALA A 1 111 ? 7.222 -20.399 -0.243 1.00 18.60 97 ALA B C 1
ATOM 723 O O . ALA A 1 111 ? 7.863 -19.410 -0.576 1.00 17.81 97 ALA B O 1
ATOM 725 N N . THR A 1 112 ? 6.237 -20.914 -0.987 1.00 22.86 98 THR B N 1
ATOM 726 C CA . THR A 1 112 ? 5.808 -20.232 -2.199 1.00 22.38 98 THR B CA 1
ATOM 727 C C . THR A 1 112 ? 5.398 -18.797 -1.847 1.00 21.37 98 THR B C 1
ATOM 728 O O . THR A 1 112 ? 4.856 -18.562 -0.766 1.00 24.92 98 THR B O 1
ATOM 732 N N . PRO A 1 113 ? 5.683 -17.755 -2.671 1.00 20.08 99 PRO B N 1
ATOM 733 C CA . PRO A 1 113 ? 6.198 -17.918 -4.038 1.00 20.52 99 PRO B CA 1
ATOM 734 C C . PRO A 1 113 ? 7.713 -17.853 -4.169 1.00 18.28 99 PRO B C 1
ATOM 735 O O . PRO A 1 113 ? 8.227 -17.698 -5.290 1.00 22.53 99 PRO B O 1
ATOM 739 N N . TRP A 1 114 ? 8.433 -17.999 -3.054 1.00 17.30 100 TRP B N 1
ATOM 740 C CA . TRP A 1 114 ? 9.890 -18.058 -3.163 1.00 15.55 100 TRP B CA 1
ATOM 741 C C . TRP A 1 114 ? 10.328 -19.362 -3.811 1.00 16.44 100 TRP B C 1
ATOM 742 O O . TRP A 1 114 ? 9.669 -20.409 -3.671 1.00 19.20 100 TRP B O 1
ATOM 753 N N . GLN A 1 115 ? 11.461 -19.275 -4.519 1.00 16.70 101 GLN B N 1
ATOM 754 C CA . GLN A 1 115 ? 12.042 -20.453 -5.158 1.00 17.57 101 GLN B CA 1
ATOM 755 C C . GLN A 1 115 ? 13.550 -20.533 -4.893 1.00 15.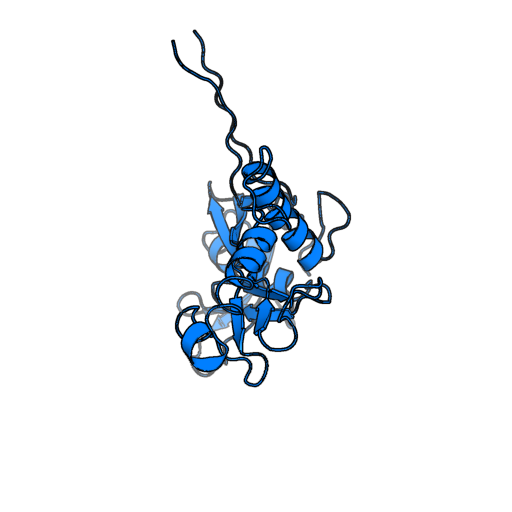56 101 GLN B C 1
ATOM 756 O O . GLN A 1 115 ? 14.216 -19.515 -4.702 1.00 16.23 101 GLN B O 1
ATOM 762 N N . LEU A 1 116 ? 14.074 -21.764 -4.854 1.00 17.00 102 LEU B N 1
ATOM 763 C CA . LEU A 1 116 ? 15.497 -21.980 -4.720 1.00 16.57 102 LEU B CA 1
ATOM 764 C C . LEU A 1 116 ? 16.196 -21.521 -5.983 1.00 17.37 102 LEU B C 1
ATOM 765 O O . LEU A 1 116 ? 15.873 -21.964 -7.087 1.00 23.26 102 LEU B O 1
ATOM 770 N N . LYS A 1 117 ? 17.200 -20.668 -5.803 1.00 16.59 103 LYS B N 1
ATOM 771 C CA . LYS A 1 117 ? 18.079 -20.290 -6.909 1.00 18.24 103 LYS B CA 1
ATOM 772 C C . LYS A 1 117 ? 19.385 -21.086 -6.833 1.00 17.90 103 LYS B C 1
ATOM 773 O O . LYS A 1 117 ? 19.889 -21.529 -7.862 1.00 23.65 103 LYS B O 1
ATOM 779 N N . GLU A 1 118 ? 19.958 -21.236 -5.629 1.00 18.42 104 GLU B N 1
ATOM 780 C CA . GLU A 1 118 ? 21.222 -21.942 -5.510 1.00 20.43 104 GLU B CA 1
ATOM 781 C C . GLU A 1 118 ? 21.341 -22.494 -4.092 1.00 18.96 104 GLU B C 1
ATOM 782 O O . GLU A 1 118 ? 21.022 -21.808 -3.119 1.00 18.92 104 GLU B O 1
ATOM 788 N N . LEU A 1 119 ? 21.853 -23.712 -3.973 1.00 19.41 105 LEU B N 1
ATOM 789 C CA . LEU A 1 119 ? 22.285 -24.249 -2.688 1.00 19.42 105 LEU B CA 1
ATOM 790 C C . LEU A 1 119 ? 23.723 -24.748 -2.857 1.00 21.82 105 LEU B C 1
ATOM 791 O O . LEU A 1 119 ? 23.979 -25.730 -3.565 1.00 24.98 105 LEU B O 1
ATOM 796 N N . GLY A 1 120 ? 24.653 -24.024 -2.220 1.00 25.23 106 GLY B N 1
ATOM 797 C CA . GLY A 1 120 ? 26.047 -24.408 -2.171 1.00 29.97 106 GLY B CA 1
ATOM 798 C C . GLY A 1 120 ? 26.608 -24.027 -0.809 1.00 26.34 106 GLY B C 1
ATOM 799 O O . GLY A 1 120 ? 26.063 -24.417 0.217 1.00 31.63 106 GLY B O 1
ATOM 800 N N . SER A 1 121 ? 27.680 -23.242 -0.809 1.00 28.80 107 SER B N 1
ATOM 801 C CA . SER A 1 121 ? 28.146 -22.745 0.467 1.00 28.69 107 SER B CA 1
ATOM 802 C C . SER A 1 121 ? 27.212 -21.634 0.926 1.00 24.77 107 SER B C 1
ATOM 803 O O . SER A 1 121 ? 27.218 -21.254 2.104 1.00 26.38 107 SER B O 1
ATOM 806 N N . THR A 1 122 ? 26.425 -21.101 -0.026 1.00 24.00 108 THR B N 1
ATOM 807 C CA . THR A 1 122 ? 25.400 -20.094 0.216 1.00 20.70 108 THR B CA 1
ATOM 808 C C . THR A 1 122 ? 24.035 -20.662 -0.203 1.00 20.20 108 THR B C 1
ATOM 809 O O . THR A 1 122 ? 23.962 -21.478 -1.119 1.00 23.45 108 THR B O 1
ATOM 813 N N . LEU A 1 123 ? 22.953 -20.210 0.429 1.00 17.13 109 LEU B N 1
ATOM 814 C CA . LEU A 1 123 ? 21.594 -20.487 -0.021 1.00 15.92 109 LEU B CA 1
ATOM 815 C C . LEU A 1 123 ? 21.014 -19.213 -0.612 1.00 17.31 109 LEU B C 1
ATOM 816 O O . LEU A 1 123 ? 20.971 -18.179 0.065 1.00 17.67 109 LEU B O 1
ATOM 821 N N . ARG A 1 124 ? 20.573 -19.299 -1.872 1.00 15.25 110 ARG B N 1
ATOM 822 C CA . ARG A 1 124 ? 19.992 -18.128 -2.520 1.00 15.16 110 ARG B CA 1
ATOM 823 C C . ARG A 1 124 ? 18.548 -18.430 -2.891 1.00 14.95 110 ARG B C 1
ATOM 824 O O . ARG A 1 124 ? 18.306 -19.482 -3.512 1.00 15.46 110 ARG B O 1
ATOM 832 N N . LEU A 1 125 ? 17.632 -17.519 -2.549 1.00 14.30 111 LEU B N 1
ATOM 833 C CA . LEU A 1 125 ? 16.196 -17.677 -2.791 1.00 14.23 111 LEU B CA 1
ATOM 834 C C . LEU A 1 125 ? 15.731 -16.482 -3.604 1.00 15.10 111 LEU B C 1
ATOM 835 O O . LEU A 1 125 ? 16.213 -15.377 -3.367 1.00 15.69 111 LEU B O 1
ATOM 840 N N . VAL A 1 126 ? 14.754 -16.666 -4.509 1.00 14.64 112 VAL B N 1
ATOM 841 C CA . VAL A 1 126 ? 14.267 -15.524 -5.291 1.00 13.92 112 VAL B CA 1
ATOM 842 C C . VAL A 1 126 ? 12.747 -15.491 -5.302 1.00 14.41 112 VAL B C 1
ATOM 843 O O . VAL A 1 126 ? 12.073 -16.537 -5.241 1.00 16.08 112 VAL B O 1
ATOM 847 N N . LYS A 1 127 ? 12.224 -14.262 -5.481 1.00 14.82 113 LYS B N 1
ATOM 848 C CA . LYS A 1 127 ? 10.782 -14.057 -5.676 1.00 16.35 113 LYS B CA 1
ATOM 849 C C . LYS A 1 127 ? 10.655 -12.922 -6.697 1.00 14.79 113 LYS B C 1
ATOM 850 O O . LYS A 1 127 ? 11.302 -11.878 -6.497 1.00 16.83 113 LYS B O 1
ATOM 856 N N . GLU A 1 128 ? 9.808 -13.115 -7.715 1.00 15.00 114 GLU B N 1
ATOM 857 C CA . GLU A 1 128 ? 9.505 -12.032 -8.636 1.00 15.90 114 GLU B CA 1
ATOM 858 C C . GLU A 1 128 ? 8.669 -10.983 -7.915 1.00 15.13 114 GLU B C 1
ATOM 859 O O . GLU A 1 128 ? 7.757 -11.314 -7.176 1.00 17.23 114 GLU B O 1
ATOM 865 N N . ILE A 1 129 ? 8.974 -9.707 -8.185 1.00 14.96 115 ILE B N 1
ATOM 866 C CA . ILE A 1 129 ? 8.138 -8.625 -7.689 1.00 15.30 115 ILE B CA 1
ATOM 867 C C . ILE A 1 129 ? 6.879 -8.530 -8.551 1.00 14.79 115 ILE B C 1
ATOM 868 O O . ILE A 1 129 ? 6.965 -8.285 -9.762 1.00 17.55 115 ILE B O 1
ATOM 873 N N . THR A 1 130 ? 5.743 -8.782 -7.911 1.00 14.71 116 THR B N 1
ATOM 874 C CA . THR A 1 130 ? 4.449 -8.733 -8.590 1.00 15.52 116 THR B CA 1
ATOM 875 C C . THR A 1 130 ? 3.652 -7.491 -8.206 1.00 15.19 116 THR B C 1
ATOM 876 O O . THR A 1 130 ? 2.507 -7.351 -8.610 1.00 16.54 116 THR B O 1
ATOM 880 N N . GLU A 1 131 ? 4.224 -6.572 -7.412 1.00 16.64 117 GLU B N 1
ATOM 881 C CA . GLU A 1 131 ? 3.589 -5.281 -7.211 1.00 16.93 117 GLU B CA 1
ATOM 882 C C . GLU A 1 131 ? 3.669 -4.521 -8.535 1.00 15.53 117 GLU B C 1
ATOM 883 O O . GLU A 1 131 ? 4.620 -4.690 -9.332 1.00 20.15 117 GLU B O 1
ATOM 889 N N . ASN A 1 132 ? 2.694 -3.645 -8.767 1.00 16.62 118 ASN B N 1
ATOM 890 C CA . ASN A 1 132 ? 2.650 -2.843 -9.981 1.00 18.46 118 ASN B CA 1
ATOM 891 C C . ASN A 1 132 ? 3.806 -1.849 -10.001 1.00 16.61 118 ASN B C 1
ATOM 892 O O . ASN A 1 132 ? 4.135 -1.223 -8.987 1.00 17.81 118 ASN B O 1
ATOM 897 N N . TYR A 1 133 ? 4.386 -1.646 -11.185 1.00 15.14 119 TYR B N 1
ATOM 898 C CA . TYR A 1 133 ? 5.383 -0.579 -11.446 1.00 14.80 119 TYR B CA 1
ATOM 899 C C . TYR A 1 133 ? 5.253 -0.289 -12.953 1.00 15.37 119 TYR B C 1
ATOM 900 O O . TYR A 1 133 ? 4.807 -1.203 -13.675 1.00 16.44 119 TYR B O 1
ATOM 909 N N A GLU A 1 134 ? 5.450 0.966 -13.366 0.50 17.63 120 GLU B N 1
ATOM 910 N N B GLU A 1 134 ? 5.459 0.966 -13.372 0.50 16.46 120 GLU B N 1
ATOM 911 C CA A GLU A 1 134 ? 5.508 1.273 -14.788 0.50 18.60 120 GLU B CA 1
ATOM 912 C CA B GLU A 1 134 ? 5.435 1.237 -14.803 0.50 16.68 120 GLU B CA 1
ATOM 913 C C A GLU A 1 134 ? 6.586 0.431 -15.465 0.50 16.61 120 GLU B C 1
ATOM 914 C C B GLU A 1 134 ? 6.579 0.491 -15.495 0.50 15.15 120 GLU B C 1
ATOM 915 O O A GLU A 1 134 ? 7.686 0.262 -14.944 0.50 18.52 120 GLU B O 1
ATOM 916 O O B GLU A 1 134 ? 7.716 0.423 -15.020 0.50 14.60 120 GLU B O 1
ATOM 927 N N . PHE A 1 135 ? 6.268 -0.063 -16.667 1.00 15.38 121 PHE B N 1
ATOM 928 C CA . PHE A 1 135 ? 7.199 -0.847 -17.474 1.00 14.30 121 PHE B CA 1
ATOM 929 C C . PHE A 1 135 ? 7.495 -2.235 -16.905 1.00 14.11 121 PHE B C 1
ATOM 930 O O . PHE A 1 135 ? 8.409 -2.906 -17.390 1.00 14.74 121 PHE B O 1
ATOM 938 N N A SER A 1 136 ? 6.677 -2.721 -15.948 0.50 13.48 122 SER B N 1
ATOM 939 N N B SER A 1 136 ? 6.683 -2.680 -15.926 0.50 14.81 122 SER B N 1
ATOM 940 C CA A SER A 1 136 ? 6.806 -4.096 -15.473 0.50 13.44 122 SER B CA 1
ATOM 941 C CA B SER A 1 136 ? 6.732 -4.061 -15.467 0.50 15.15 122 SER B CA 1
ATOM 942 C C A SER A 1 136 ? 6.514 -5.095 -16.606 0.50 14.16 122 SER B C 1
ATOM 943 C C B SER A 1 136 ? 6.638 -5.019 -16.663 0.50 14.33 122 SER B C 1
ATOM 944 O O A SER A 1 136 ? 6.832 -6.278 -16.482 0.50 16.05 122 SER B O 1
ATOM 945 O O B SER A 1 136 ? 7.264 -6.081 -16.660 0.50 14.78 122 SER B O 1
ATOM 950 N N . ASN A 1 137 ? 5.832 -4.654 -17.686 1.00 14.34 123 ASN B N 1
ATOM 951 C CA . ASN A 1 137 ? 5.589 -5.544 -18.826 1.00 14.97 123 ASN B CA 1
ATOM 952 C C . ASN A 1 137 ? 6.900 -5.914 -19.545 1.00 13.87 123 ASN B C 1
ATOM 953 O O . ASN A 1 137 ? 6.984 -6.998 -20.126 1.00 16.43 123 ASN B O 1
ATOM 958 N N . ILE A 1 138 ? 7.889 -5.010 -19.571 1.00 14.03 124 ILE B N 1
ATOM 959 C CA . ILE A 1 138 ? 9.137 -5.273 -20.276 1.00 14.01 124 ILE B CA 1
ATOM 960 C C . ILE A 1 138 ? 10.327 -5.536 -19.349 1.00 14.40 124 ILE B C 1
ATOM 961 O O . ILE A 1 138 ? 11.295 -6.132 -19.815 1.00 15.08 124 ILE B O 1
ATOM 966 N N . ILE A 1 139 ? 10.294 -5.046 -18.090 1.00 15.09 125 ILE B N 1
ATOM 967 C CA . ILE A 1 139 ? 11.442 -5.216 -17.202 1.00 14.21 125 ILE B CA 1
ATOM 968 C C . ILE A 1 139 ? 10.936 -5.969 -15.976 1.00 14.46 125 ILE B C 1
ATOM 969 O O . ILE A 1 139 ? 10.017 -5.481 -15.297 1.00 17.23 125 ILE B O 1
ATOM 974 N N . LYS A 1 140 ? 11.554 -7.127 -15.698 1.00 14.27 126 LYS B N 1
ATOM 975 C CA . LYS A 1 140 ? 11.210 -7.967 -14.555 1.00 14.06 126 LYS B CA 1
ATOM 976 C C . LYS A 1 140 ? 12.143 -7.625 -13.402 1.00 13.84 126 LYS B C 1
ATOM 977 O O . LYS A 1 140 ? 13.356 -7.445 -13.585 1.00 16.26 126 LYS B O 1
ATOM 983 N N . LEU A 1 141 ? 11.574 -7.455 -12.200 1.00 13.98 127 LEU B N 1
ATOM 984 C CA . LEU A 1 141 ? 12.372 -7.220 -10.999 1.00 13.97 127 LEU B CA 1
ATOM 985 C C . LEU A 1 141 ? 12.182 -8.409 -10.066 1.00 14.82 127 LEU B C 1
ATOM 986 O O . LEU A 1 141 ? 11.091 -8.955 -9.987 1.00 15.46 127 LEU B O 1
ATOM 991 N N . GLN A 1 142 ? 13.245 -8.783 -9.359 1.00 13.84 128 GLN B N 1
ATOM 992 C CA . GLN A 1 142 ? 13.191 -9.996 -8.570 1.00 14.13 128 GLN B CA 1
ATOM 993 C C . GLN A 1 142 ? 13.981 -9.725 -7.278 1.00 14.33 128 GLN B C 1
ATOM 994 O O . GLN A 1 142 ? 15.132 -9.313 -7.324 1.00 17.68 128 GLN B O 1
ATOM 1000 N N A TYR A 1 143 ? 13.353 -10.019 -6.127 0.50 14.02 129 TYR B N 1
ATOM 1001 N N B TYR A 1 143 ? 13.375 -9.948 -6.106 0.50 12.49 129 TYR B N 1
ATOM 1002 C CA A TYR A 1 143 ? 14.067 -10.095 -4.855 0.50 14.36 129 TYR B CA 1
ATOM 1003 C CA B TYR A 1 143 ? 14.159 -9.941 -4.873 0.50 12.74 129 TYR B CA 1
ATOM 1004 C C A TYR A 1 143 ? 14.985 -11.321 -4.855 0.50 12.98 129 TYR B C 1
ATOM 1005 C C B TYR A 1 143 ? 14.915 -11.269 -4.726 0.50 14.00 129 TYR B C 1
ATOM 1006 O O A TYR A 1 143 ? 14.640 -12.399 -5.367 0.50 12.74 129 TYR B O 1
ATOM 1007 O O B TYR A 1 143 ? 14.384 -12.361 -5.016 0.50 13.29 129 TYR B O 1
ATOM 1024 N N . GLU A 1 144 ? 16.169 -11.156 -4.257 1.00 14.38 130 GLU B N 1
ATOM 1025 C CA . GLU A 1 144 ? 17.048 -12.300 -4.006 1.00 13.30 130 GLU B CA 1
ATOM 1026 C C . GLU A 1 144 ? 17.560 -12.207 -2.559 1.00 13.84 130 GLU B C 1
ATOM 1027 O O . GLU A 1 144 ? 18.162 -11.186 -2.197 1.00 15.70 130 GLU B O 1
ATOM 1033 N N . LEU A 1 145 ? 17.286 -13.263 -1.778 1.00 14.05 131 LEU B N 1
ATOM 1034 C CA . LEU A 1 145 ? 17.877 -13.383 -0.451 1.00 13.39 131 LEU B CA 1
ATOM 1035 C C . LEU A 1 145 ? 19.120 -14.238 -0.565 1.00 14.44 131 LEU B C 1
ATOM 1036 O O . LEU A 1 145 ? 19.062 -15.315 -1.176 1.00 14.93 131 LEU B O 1
ATOM 1041 N N A ILE A 1 146 ? 20.216 -13.755 0.029 0.50 14.58 132 ILE B N 1
ATOM 1042 N N B ILE A 1 146 ? 20.243 -13.774 0.001 0.50 14.54 132 ILE B N 1
ATOM 1043 C CA A ILE A 1 146 ? 21.483 -14.468 0.028 0.50 14.88 132 ILE B CA 1
ATOM 1044 C CA B ILE A 1 146 ? 21.462 -14.573 -0.019 0.50 14.84 132 ILE B CA 1
ATOM 1045 C C A ILE A 1 146 ? 21.753 -14.853 1.484 0.50 14.85 132 ILE B C 1
ATOM 1046 C C B ILE A 1 146 ? 21.855 -14.872 1.426 0.50 14.40 132 ILE B C 1
ATOM 1047 O O A ILE A 1 146 ? 21.804 -13.969 2.339 0.50 13.96 132 ILE B O 1
ATOM 1048 O O B ILE A 1 146 ? 22.177 -13.954 2.183 0.50 14.49 132 ILE B O 1
ATOM 1057 N N . ILE A 1 147 ? 21.841 -16.161 1.763 1.00 15.20 133 ILE B N 1
ATOM 1058 C CA . ILE A 1 147 ? 21.907 -16.662 3.133 1.00 14.98 133 ILE B CA 1
ATOM 1059 C C . ILE A 1 147 ? 23.222 -17.408 3.344 1.00 15.53 133 ILE B C 1
ATOM 1060 O O . ILE A 1 147 ? 23.506 -18.379 2.644 1.00 16.73 133 ILE B O 1
ATOM 1065 N N . ASN A 1 148 ? 23.986 -16.940 4.348 1.00 16.04 134 ASN B N 1
ATOM 1066 C CA . ASN A 1 148 ? 25.237 -17.582 4.719 1.00 17.04 134 ASN B CA 1
ATOM 1067 C C . ASN A 1 148 ? 25.156 -17.942 6.197 1.00 16.97 134 ASN B C 1
ATOM 1068 O O . ASN A 1 148 ? 24.556 -17.204 6.965 1.00 21.44 134 ASN B O 1
ATOM 1073 N N . VAL A 1 149 ? 25.796 -19.021 6.619 1.00 16.97 135 VAL B N 1
ATOM 1074 C CA . VAL A 1 149 ? 25.782 -19.362 8.036 1.00 16.30 135 VAL B CA 1
ATOM 1075 C C . VAL A 1 149 ? 26.966 -18.676 8.704 1.00 17.62 135 VAL B C 1
ATOM 1076 O O . VAL A 1 149 ? 28.094 -18.699 8.193 1.00 21.33 135 VAL B O 1
ATOM 1080 N N . HIS A 1 150 ? 26.716 -18.148 9.898 1.00 17.74 136 HIS B N 1
ATOM 1081 C CA . HIS A 1 150 ? 27.779 -17.584 10.736 1.00 19.10 136 HIS B CA 1
ATOM 1082 C C . HIS A 1 150 ? 27.859 -18.431 12.009 1.00 17.83 136 HIS B C 1
ATOM 1083 O O . HIS A 1 150 ? 26.833 -18.826 12.573 1.00 21.27 136 HIS B O 1
ATOM 1090 N N . HIS A 1 151 ? 29.086 -18.701 12.445 1.00 20.67 137 HIS B N 1
ATOM 1091 C CA . HIS A 1 151 ? 29.324 -19.580 13.581 1.00 20.27 137 HIS B CA 1
ATOM 1092 C C . HIS A 1 151 ? 30.302 -18.848 14.484 1.00 21.79 137 HIS B C 1
ATOM 1093 O O . HIS A 1 151 ? 31.358 -18.439 13.990 1.00 24.58 137 HIS B O 1
ATOM 1100 N N . TRP A 1 152 ? 29.948 -18.674 15.777 1.00 21.30 138 TRP B N 1
ATOM 1101 C CA . TRP A 1 152 ? 30.813 -17.906 16.670 1.00 23.48 138 TRP B CA 1
ATOM 1102 C C . TRP A 1 152 ? 30.751 -18.471 18.083 1.00 24.67 138 TRP B C 1
ATOM 1103 O O . TRP A 1 152 ? 29.80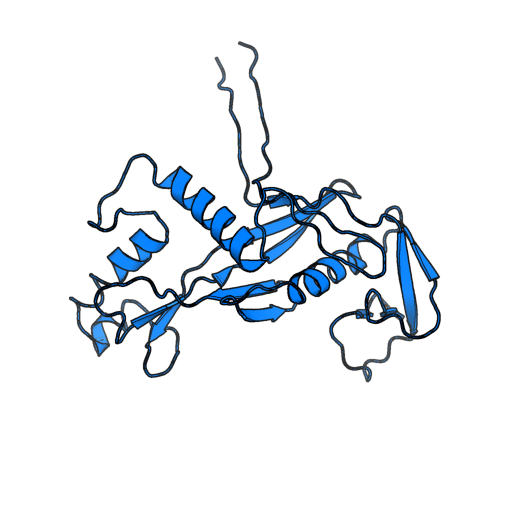3 -19.172 18.427 1.00 22.78 138 TRP B O 1
ATOM 1114 N N . GLN A 1 153 ? 31.780 -18.147 18.883 1.00 28.37 139 GLN B N 1
ATOM 1115 C CA . GLN A 1 153 ? 31.866 -18.533 20.281 1.00 30.81 139 GLN B CA 1
ATOM 1116 C C . GLN A 1 153 ? 31.573 -20.026 20.426 1.00 27.39 139 GLN B C 1
ATOM 1117 O O . GLN A 1 153 ? 30.851 -20.430 21.336 1.00 31.86 139 GLN B O 1
ATOM 1123 N N . ASN A 1 154 ? 32.115 -20.828 19.500 1.00 28.66 140 ASN B N 1
ATOM 1124 C CA . ASN A 1 154 ? 32.109 -22.290 19.540 1.00 31.31 140 ASN B CA 1
ATOM 1125 C C . ASN A 1 154 ? 30.753 -22.919 19.243 1.00 27.52 140 ASN B C 1
ATOM 1126 O O . ASN A 1 154 ? 30.706 -23.896 18.478 1.00 29.16 140 ASN B O 1
ATOM 1131 N N . THR A 1 155 ? 29.683 -22.438 19.898 1.00 25.67 141 THR B N 1
ATOM 1132 C CA . THR A 1 155 ? 28.405 -23.139 19.838 1.00 24.64 141 THR B CA 1
ATOM 1133 C C . THR A 1 155 ? 27.266 -22.260 19.315 1.00 22.64 141 THR B C 1
ATOM 1134 O O . THR A 1 155 ? 26.123 -22.722 19.302 1.00 23.68 141 THR B O 1
ATOM 1138 N N . ASN A 1 156 ? 27.554 -21.011 18.904 1.00 21.88 142 ASN B N 1
ATOM 1139 C CA . ASN A 1 156 ? 26.481 -20.134 18.426 1.00 21.12 142 ASN B CA 1
ATOM 1140 C C . ASN A 1 156 ? 26.453 -20.145 16.899 1.00 19.70 142 ASN B C 1
ATOM 1141 O O . ASN A 1 156 ? 27.520 -20.108 16.240 1.00 19.92 142 ASN B O 1
ATOM 1146 N N . PHE A 1 157 ? 25.229 -20.263 16.361 1.00 17.83 143 PHE B N 1
ATOM 1147 C CA . PHE A 1 157 ? 25.010 -20.219 14.915 1.00 17.69 143 PHE B CA 1
ATOM 1148 C C . PHE A 1 157 ? 23.946 -19.187 14.604 1.00 17.05 143 PHE B C 1
ATOM 1149 O O . PHE A 1 157 ? 23.037 -18.932 15.393 1.00 18.58 143 PHE B O 1
ATOM 1157 N N . GLY A 1 158 ? 24.023 -18.669 13.379 1.00 17.53 144 GLY B N 1
ATOM 1158 C CA . GLY A 1 158 ? 23.017 -17.739 12.897 1.00 16.75 144 GLY B CA 1
ATOM 1159 C C . GLY A 1 158 ? 23.126 -17.671 11.383 1.00 15.70 144 GLY B C 1
ATOM 1160 O O . GLY A 1 158 ? 24.070 -18.238 10.816 1.00 17.42 144 GLY B O 1
ATOM 1161 N N . ILE A 1 159 ? 22.160 -16.989 10.752 1.00 15.52 145 ILE B N 1
ATOM 1162 C CA . ILE A 1 159 ? 22.293 -16.762 9.317 1.00 15.37 145 ILE B CA 1
ATOM 1163 C C . ILE A 1 159 ? 22.489 -15.277 9.045 1.00 14.86 145 ILE B C 1
ATOM 1164 O O . ILE A 1 159 ? 21.754 -14.430 9.589 1.00 16.23 145 ILE B O 1
ATOM 1169 N N . ILE A 1 160 ? 23.493 -14.966 8.210 1.00 15.19 146 ILE B N 1
ATOM 1170 C CA . ILE A 1 160 ? 23.663 -13.609 7.718 1.00 15.15 146 ILE B CA 1
ATOM 1171 C C . ILE A 1 160 ? 22.882 -13.563 6.424 1.00 14.91 146 ILE B C 1
ATOM 1172 O O . ILE A 1 160 ? 23.056 -14.439 5.548 1.00 16.94 146 ILE B O 1
ATOM 1177 N N . VAL A 1 161 ? 22.042 -12.525 6.271 1.00 14.68 147 VAL B N 1
ATOM 1178 C CA . VAL A 1 161 ? 21.153 -12.461 5.113 1.00 14.50 147 VAL B CA 1
ATOM 1179 C C . VAL A 1 161 ? 21.297 -11.107 4.435 1.00 15.11 147 VAL B C 1
ATOM 1180 O O . VAL A 1 161 ? 21.084 -10.045 5.041 1.00 17.02 147 VAL B O 1
ATOM 1184 N N . ASP A 1 162 ? 21.593 -11.162 3.117 1.00 16.09 148 ASP B N 1
ATOM 1185 C CA . ASP A 1 162 ? 21.651 -9.977 2.264 1.00 16.58 148 ASP B CA 1
ATOM 1186 C C . ASP A 1 162 ? 20.471 -10.023 1.287 1.00 15.90 148 ASP B C 1
ATOM 1187 O O . ASP A 1 162 ? 19.922 -11.080 0.976 1.00 16.16 148 ASP B O 1
ATOM 1192 N N . LEU A 1 163 ? 20.097 -8.850 0.814 1.00 18.36 149 LEU B N 1
ATOM 1193 C CA . LEU A 1 163 ? 19.025 -8.721 -0.150 1.00 17.95 149 LEU B CA 1
ATOM 1194 C C . LEU A 1 163 ? 19.560 -7.995 -1.381 1.00 17.34 149 LEU B C 1
ATOM 1195 O O . LEU A 1 163 ? 20.210 -6.952 -1.271 1.00 22.33 149 LEU B O 1
ATOM 1200 N N . LYS A 1 164 ? 19.201 -8.522 -2.545 1.00 17.39 150 LYS B N 1
ATOM 1201 C CA . LYS A 1 164 ? 19.459 -7.868 -3.822 1.00 18.19 150 LYS B CA 1
ATOM 1202 C C . LYS A 1 164 ? 18.120 -7.726 -4.544 1.00 14.50 150 LYS B C 1
ATOM 1203 O O . LYS A 1 164 ? 17.184 -8.505 -4.291 1.00 15.70 150 LYS B O 1
ATOM 1209 N N . ILE A 1 165 ? 18.046 -6.759 -5.459 1.00 14.40 151 ILE B N 1
ATOM 1210 C CA . ILE A 1 165 ? 16.965 -6.751 -6.435 1.00 14.35 151 ILE B CA 1
ATOM 1211 C C . ILE A 1 165 ? 17.600 -6.933 -7.807 1.00 14.24 151 ILE B C 1
ATOM 1212 O O . ILE A 1 165 ? 18.424 -6.120 -8.208 1.00 19.56 151 ILE B O 1
ATOM 1217 N N . ASN A 1 166 ? 17.269 -8.026 -8.486 1.00 13.53 152 ASN B N 1
ATOM 1218 C CA . ASN A 1 166 ? 17.778 -8.239 -9.840 1.00 14.26 152 ASN B CA 1
ATOM 1219 C C . ASN A 1 166 ? 16.859 -7.567 -10.864 1.00 13.61 152 ASN B C 1
ATOM 1220 O O . ASN A 1 166 ? 15.639 -7.595 -10.731 1.00 14.79 152 ASN B O 1
ATOM 1225 N N . ILE A 1 167 ? 17.509 -6.986 -11.885 1.00 14.56 153 ILE B N 1
ATOM 1226 C CA . ILE A 1 167 ? 16.792 -6.311 -12.962 1.00 14.83 153 ILE B CA 1
ATOM 1227 C C . ILE A 1 167 ? 16.989 -7.144 -14.231 1.00 14.31 153 ILE B C 1
ATOM 1228 O O . ILE A 1 167 ? 18.140 -7.318 -14.657 1.00 15.60 153 ILE B O 1
ATOM 1233 N N . LEU A 1 168 ? 15.877 -7.657 -14.744 1.00 15.10 154 LEU B N 1
ATOM 1234 C CA . LEU A 1 168 ? 15.939 -8.629 -15.837 1.00 14.70 154 LEU B CA 1
ATOM 1235 C C . LEU A 1 168 ? 15.123 -8.111 -17.015 1.00 15.10 154 LEU B C 1
ATOM 1236 O O . LEU A 1 168 ? 14.070 -7.490 -16.849 1.00 16.43 154 LEU B O 1
ATOM 1241 N N . ASP A 1 169 ? 15.616 -8.383 -18.242 1.00 15.78 155 ASP B N 1
ATOM 1242 C CA . ASP A 1 169 ? 14.838 -8.073 -19.437 1.00 16.39 155 ASP B CA 1
ATOM 1243 C C . ASP A 1 169 ? 13.769 -9.153 -19.570 1.00 17.82 155 ASP B C 1
ATOM 1244 O O . ASP A 1 169 ? 14.096 -10.322 -19.678 1.00 18.88 155 ASP B O 1
ATOM 1249 N N . ARG A 1 170 ? 12.489 -8.773 -19.455 1.00 16.91 156 ARG B N 1
ATOM 1250 C CA . ARG A 1 170 ? 11.467 -9.796 -19.274 1.00 18.30 156 ARG B CA 1
ATOM 1251 C C . ARG A 1 170 ? 11.490 -10.802 -20.409 1.00 19.13 156 ARG B C 1
ATOM 1252 O O . ARG A 1 170 ? 11.370 -11.996 -20.135 1.00 23.09 156 ARG B O 1
ATOM 1260 N N . GLU A 1 171 ? 11.666 -10.336 -21.671 1.00 19.37 157 GLU B N 1
ATOM 1261 C CA . GLU A 1 171 ? 11.456 -11.230 -22.797 1.00 21.95 157 GLU B CA 1
ATOM 1262 C C . GLU A 1 171 ? 12.498 -12.354 -22.855 1.00 24.65 157 GLU B C 1
ATOM 1263 O O . GLU A 1 171 ? 12.189 -13.409 -23.429 1.00 26.76 157 GLU B O 1
ATOM 1269 N N . ASN A 1 172 ? 13.686 -12.176 -22.242 1.00 25.62 158 ASN B N 1
ATOM 1270 C CA . ASN A 1 172 ? 14.703 -13.219 -22.315 1.00 24.33 158 ASN B CA 1
ATOM 1271 C C . ASN A 1 172 ? 15.214 -13.647 -20.942 1.00 23.74 158 ASN B C 1
ATOM 1272 O O . ASN A 1 172 ? 16.040 -14.541 -20.863 1.00 30.98 158 ASN B O 1
ATOM 1277 N N . ASN A 1 173 ? 14.701 -13.043 -19.860 1.00 24.15 159 ASN B N 1
ATOM 1278 C CA . ASN A 1 173 ? 15.058 -13.380 -18.474 1.00 24.56 159 ASN B CA 1
ATOM 1279 C C . ASN A 1 173 ? 16.542 -13.127 -18.165 1.00 25.08 159 ASN B C 1
ATOM 1280 O O . ASN A 1 173 ? 17.058 -13.661 -17.182 1.00 31.88 159 ASN B O 1
ATOM 1285 N N . GLN A 1 174 ? 17.231 -12.339 -18.991 1.00 24.78 160 GLN B N 1
ATOM 1286 C CA . GLN A 1 174 ? 18.635 -12.084 -18.706 1.00 25.06 160 GLN B CA 1
ATOM 1287 C C . GLN A 1 174 ? 18.765 -10.803 -17.888 1.00 18.93 160 GLN B C 1
ATOM 1288 O O . GLN A 1 174 ? 17.913 -9.918 -17.965 1.00 20.80 160 GLN B O 1
ATOM 1294 N N . ARG A 1 175 ? 19.873 -10.699 -17.145 1.00 22.12 161 ARG B N 1
ATOM 1295 C CA . ARG A 1 175 ? 20.199 -9.469 -16.426 1.00 20.51 161 ARG B CA 1
ATOM 1296 C C . ARG A 1 175 ? 20.361 -8.336 -17.444 1.00 18.73 161 ARG B C 1
ATOM 1297 O O . ARG A 1 175 ? 20.942 -8.546 -18.528 1.00 21.71 161 ARG B O 1
ATOM 1305 N N . ILE A 1 176 ? 19.864 -7.143 -17.108 1.00 17.33 162 ILE B N 1
ATOM 1306 C CA . ILE A 1 176 ? 20.008 -6.007 -17.999 1.00 17.47 162 ILE B CA 1
ATOM 1307 C C . ILE A 1 176 ? 20.433 -4.768 -17.191 1.00 17.23 162 ILE B C 1
ATOM 1308 O O . ILE A 1 176 ? 19.866 -4.487 -16.130 1.00 18.52 162 ILE B O 1
ATOM 1313 N N . SER A 1 177 ? 21.483 -4.094 -17.632 1.00 16.96 163 SER B N 1
ATOM 1314 C CA . SER A 1 177 ? 21.979 -2.889 -17.008 1.00 16.57 163 SER B CA 1
ATOM 1315 C C . SER A 1 177 ? 21.049 -1.705 -17.272 1.00 15.01 163 SER B C 1
ATOM 1316 O O . SER A 1 177 ? 20.297 -1.715 -18.248 1.00 16.64 163 SER B O 1
ATOM 1319 N N . TYR A 1 178 ? 21.152 -0.614 -16.485 1.00 15.62 164 TYR B N 1
ATOM 1320 C CA . TYR A 1 178 ? 20.426 0.602 -16.813 1.00 16.77 164 TYR B CA 1
ATOM 1321 C C . TYR A 1 178 ? 20.863 1.133 -18.177 1.00 16.63 164 TYR B C 1
ATOM 1322 O O . TYR A 1 178 ? 20.047 1.708 -18.902 1.00 17.73 164 TYR B O 1
ATOM 1331 N N . THR A 1 179 ? 22.152 0.974 -18.524 1.00 18.91 165 THR B N 1
ATOM 1332 C CA . THR A 1 179 ? 22.657 1.419 -19.810 1.00 20.74 165 THR B CA 1
ATOM 1333 C C . THR A 1 179 ? 21.945 0.693 -20.955 1.00 19.29 165 THR B C 1
ATOM 1334 O O . THR A 1 179 ? 21.506 1.326 -21.941 1.00 20.60 165 THR B O 1
ATOM 1338 N N A LYS A 1 180 ? 21.850 -0.635 -20.859 0.50 18.39 166 LYS B N 1
ATOM 1339 N N B LYS A 1 180 ? 21.805 -0.626 -20.793 0.50 19.73 166 LYS B N 1
ATOM 1340 C CA A LYS A 1 180 ? 21.146 -1.385 -21.893 0.50 17.69 166 LYS B CA 1
ATOM 1341 C CA B LYS A 1 180 ? 21.172 -1.465 -21.801 0.50 19.32 166 LYS B CA 1
ATOM 1342 C C A LYS A 1 180 ? 19.647 -1.041 -21.888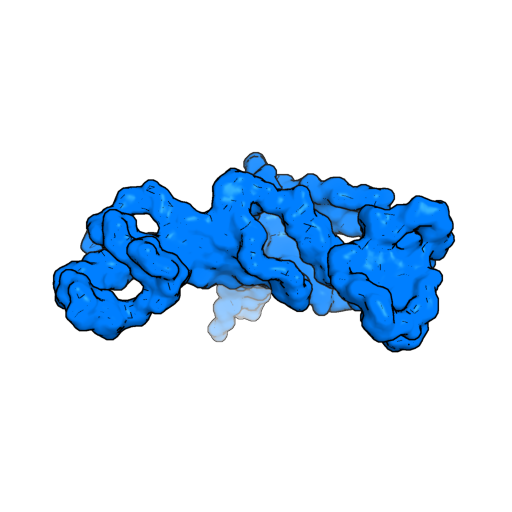 0.50 17.20 166 LYS B C 1
ATOM 1343 C C B LYS A 1 180 ? 19.647 -1.274 -21.830 0.50 15.75 166 LYS B C 1
ATOM 1344 O O A LYS A 1 180 ? 19.046 -0.884 -22.955 0.50 15.90 166 LYS B O 1
ATOM 1345 O O B LYS A 1 180 ? 19.033 -1.444 -22.881 0.50 17.44 166 LYS B O 1
ATOM 1356 N N . ILE A 1 181 ? 19.013 -0.875 -20.717 1.00 16.58 167 ILE B N 1
ATOM 1357 C CA . ILE A 1 181 ? 17.607 -0.458 -20.711 1.00 15.72 167 ILE B CA 1
ATOM 1358 C C . ILE A 1 181 ? 17.461 0.826 -21.541 1.00 16.35 167 ILE B C 1
ATOM 1359 O O . ILE A 1 181 ? 16.569 0.943 -22.381 1.00 19.04 167 ILE B O 1
ATOM 1364 N N . LYS A 1 182 ? 18.331 1.813 -21.315 1.00 18.78 168 LYS B N 1
ATOM 1365 C CA . LYS A 1 182 ? 18.256 3.054 -22.067 1.00 20.06 168 LYS B CA 1
ATOM 1366 C C . LYS A 1 182 ? 18.389 2.779 -23.569 1.00 21.73 168 LYS B C 1
ATOM 1367 O O . LYS A 1 182 ? 17.596 3.307 -24.372 1.00 22.51 168 LYS B O 1
ATOM 1373 N N . ASP A 1 183 ? 19.376 1.938 -23.953 1.00 20.55 169 ASP B N 1
ATOM 1374 C CA . ASP A 1 183 ? 19.662 1.678 -25.358 1.00 22.42 169 ASP B CA 1
ATOM 1375 C C . ASP A 1 183 ? 18.481 0.969 -26.025 1.00 21.56 169 ASP B C 1
ATOM 1376 O O . ASP A 1 183 ? 18.130 1.262 -27.172 1.00 25.66 169 ASP B O 1
ATOM 1381 N N . LYS A 1 184 ? 17.886 -0.003 -25.332 1.00 20.46 170 LYS B N 1
ATOM 1382 C CA . LYS A 1 184 ? 16.901 -0.885 -25.948 1.00 19.70 170 LYS B CA 1
ATOM 1383 C C . LYS A 1 184 ? 15.490 -0.296 -25.847 1.00 19.96 170 LYS B C 1
ATOM 1384 O O . LYS A 1 184 ? 14.692 -0.393 -26.805 1.00 23.12 170 LYS B O 1
ATOM 1390 N N . TYR A 1 185 ? 15.159 0.287 -24.673 1.00 19.15 171 TYR B N 1
ATOM 1391 C CA . TYR A 1 185 ? 13.803 0.705 -24.338 1.00 19.31 171 TYR B CA 1
ATOM 1392 C C . TYR A 1 185 ? 13.640 2.212 -24.150 1.00 19.94 171 TYR B C 1
ATOM 1393 O O . TYR A 1 185 ? 12.512 2.703 -24.109 1.00 24.86 171 TYR B O 1
ATOM 1402 N N . GLY A 1 186 ? 14.752 2.940 -24.041 1.00 20.27 172 GLY B N 1
ATOM 1403 C CA . GLY A 1 186 ? 14.676 4.388 -23.959 1.00 22.16 172 GLY B CA 1
ATOM 1404 C C . GLY A 1 186 ? 14.955 4.943 -22.565 1.00 19.66 172 GLY B C 1
ATOM 1405 O O . GLY A 1 186 ? 14.802 4.274 -21.539 1.00 18.69 172 GLY B O 1
ATOM 1406 N N . GLU A 1 187 ? 15.324 6.216 -22.545 1.00 21.13 173 GLU B N 1
ATOM 1407 C CA . GLU A 1 187 ? 15.678 6.921 -21.317 1.00 20.38 173 GLU B CA 1
ATOM 1408 C C . GLU A 1 187 ? 14.506 6.968 -20.328 1.00 18.91 173 GLU B C 1
ATOM 1409 O O . GLU A 1 187 ? 14.709 6.862 -19.108 1.00 19.80 173 GLU B O 1
ATOM 1415 N N A SER A 1 188 ? 13.278 7.121 -20.831 0.25 18.97 174 SER B N 1
ATOM 1416 N N B SER A 1 188 ? 13.287 7.157 -20.835 0.25 19.57 174 SER B N 1
ATOM 1417 N N C SER A 1 188 ? 13.278 7.128 -20.831 0.50 19.46 174 SER B N 1
ATOM 1418 C CA A SER A 1 188 ? 12.141 7.243 -19.927 0.25 18.94 174 SER B CA 1
ATOM 1419 C CA B SER A 1 188 ? 12.158 7.237 -19.920 0.25 19.33 174 SER B CA 1
ATOM 1420 C CA C SER A 1 188 ? 12.141 7.254 -19.923 0.50 18.82 174 SER B CA 1
ATOM 1421 C C A SER A 1 188 ? 11.944 5.961 -19.116 0.25 17.13 174 SER B C 1
ATOM 1422 C C B SER A 1 188 ? 12.070 5.962 -19.084 0.25 16.19 174 SER B C 1
ATOM 1423 C C C SER A 1 188 ? 11.923 5.965 -19.125 0.50 16.24 174 SER B C 1
ATOM 1424 O O A SER A 1 188 ? 11.597 6.020 -17.940 0.25 18.13 174 SER B O 1
ATOM 1425 O O B SER A 1 188 ? 11.958 6.028 -17.862 0.25 17.93 174 SER B O 1
ATOM 1426 O O C SER A 1 188 ? 11.534 6.009 -17.963 0.50 17.09 174 SER B O 1
ATOM 1433 N N . VAL A 1 189 ? 12.164 4.801 -19.753 1.00 17.76 175 VAL B N 1
ATOM 1434 C CA . VAL A 1 189 ? 12.070 3.514 -19.071 1.00 16.84 175 VAL B CA 1
ATOM 1435 C C . VAL A 1 189 ? 13.214 3.399 -18.061 1.00 16.18 175 VAL B C 1
ATOM 1436 O O . VAL A 1 189 ? 12.981 2.982 -16.922 1.00 17.06 175 VAL B O 1
ATOM 1440 N N . LYS A 1 190 ? 14.443 3.742 -18.454 1.00 16.00 176 LYS B N 1
ATOM 1441 C CA . LYS A 1 190 ? 15.567 3.654 -17.533 1.00 16.20 176 LYS B CA 1
ATOM 1442 C C . LYS A 1 190 ? 15.266 4.459 -16.253 1.00 15.97 176 LYS B C 1
ATOM 1443 O O . LYS A 1 190 ? 15.464 3.956 -15.133 1.00 16.72 176 LYS B O 1
ATOM 1449 N N . LYS A 1 191 ? 14.765 5.702 -16.369 1.00 16.08 177 LYS B N 1
ATOM 1450 C CA . LYS A 1 191 ? 14.538 6.565 -15.212 1.00 16.27 177 LYS B CA 1
ATOM 1451 C C . LYS A 1 191 ? 13.419 5.992 -14.336 1.00 16.40 177 LYS B C 1
ATOM 1452 O O . LYS A 1 191 ? 13.572 5.990 -13.112 1.00 18.08 177 LYS B O 1
ATOM 1458 N N A LYS A 1 192 ? 12.301 5.516 -14.924 0.50 15.22 178 LYS B N 1
ATOM 1459 N N B LYS A 1 192 ? 12.325 5.527 -14.954 0.50 16.18 178 LYS B N 1
ATOM 1460 C CA A LYS A 1 192 ? 11.183 4.997 -14.129 0.50 15.90 178 LYS B CA 1
ATOM 1461 C CA B LYS A 1 192 ? 11.210 5.016 -14.168 0.50 16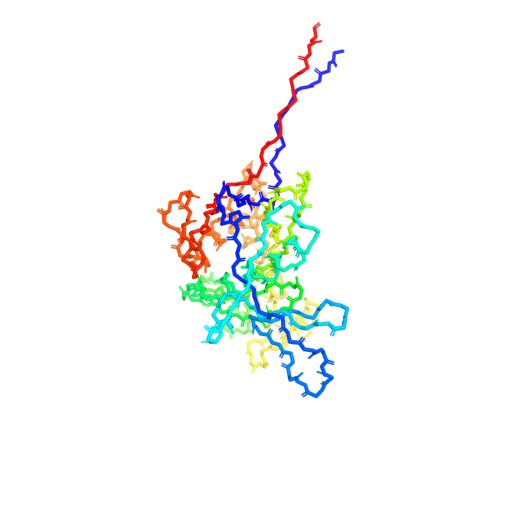.50 178 LYS B CA 1
ATOM 1462 C C A LYS A 1 192 ? 11.601 3.705 -13.417 0.50 14.88 178 LYS B C 1
ATOM 1463 C C B LYS A 1 192 ? 11.654 3.758 -13.418 0.50 14.68 178 LYS B C 1
ATOM 1464 O O A LYS A 1 192 ? 11.185 3.450 -12.280 0.50 15.67 178 LYS B O 1
ATOM 1465 O O B LYS A 1 192 ? 11.353 3.623 -12.228 0.50 15.46 178 LYS B O 1
ATOM 1476 N N . ILE A 1 193 ? 12.390 2.852 -14.082 1.00 14.15 179 ILE B N 1
ATOM 1477 C CA . ILE A 1 193 ? 12.828 1.608 -13.432 1.00 14.94 179 ILE B CA 1
ATOM 1478 C C . ILE A 1 193 ? 13.749 1.966 -12.255 1.00 14.19 179 ILE B C 1
ATOM 1479 O O . ILE A 1 193 ? 13.651 1.310 -11.208 1.00 14.44 179 ILE B O 1
ATOM 1484 N N . TRP A 1 194 ? 14.679 2.910 -12.436 1.00 13.64 180 TRP B N 1
ATOM 1485 C CA . TRP A 1 194 ? 15.568 3.261 -11.323 1.00 13.98 180 TRP B CA 1
ATOM 1486 C C . TRP A 1 194 ? 14.729 3.709 -10.125 1.00 13.72 180 TRP B C 1
ATOM 1487 O O . TRP A 1 194 ? 14.988 3.281 -8.992 1.00 13.88 180 TRP B O 1
ATOM 1498 N N . VAL A 1 195 ? 13.730 4.577 -10.308 1.00 13.61 181 VAL B N 1
ATOM 1499 C CA . VAL A 1 195 ? 12.930 5.014 -9.165 1.00 14.28 181 VAL B CA 1
ATOM 1500 C C . VAL A 1 195 ? 12.206 3.817 -8.550 1.00 13.29 181 VAL B C 1
ATOM 1501 O O . VAL A 1 195 ? 12.158 3.694 -7.320 1.00 14.90 181 VAL B O 1
ATOM 1505 N N . SER A 1 196 ? 11.647 2.922 -9.363 1.00 14.20 182 SER B N 1
ATOM 1506 C CA . SER A 1 196 ? 10.910 1.783 -8.842 1.00 13.56 182 SER B CA 1
ATOM 1507 C C . SER A 1 196 ? 11.858 0.876 -8.054 1.00 12.80 182 SER B C 1
ATOM 1508 O O . SER A 1 196 ? 11.483 0.408 -6.972 1.00 13.96 182 SER B O 1
ATOM 1511 N N . VAL A 1 197 ? 13.068 0.593 -8.568 1.00 13.27 183 VAL B N 1
ATOM 1512 C CA . VAL A 1 197 ? 14.030 -0.261 -7.855 1.00 13.65 183 VAL B CA 1
ATOM 1513 C C . VAL A 1 197 ? 14.363 0.409 -6.517 1.00 12.99 183 VAL B C 1
ATOM 1514 O O . VAL A 1 197 ? 14.421 -0.268 -5.466 1.00 13.59 183 VAL B O 1
ATOM 1518 N N . GLN A 1 198 ? 14.651 1.716 -6.532 1.00 13.35 184 GLN B N 1
ATOM 1519 C CA . GLN A 1 198 ? 14.982 2.404 -5.295 1.00 13.65 184 GLN B CA 1
ATOM 1520 C C . GLN A 1 198 ? 13.793 2.339 -4.324 1.00 13.92 184 GLN B C 1
ATOM 1521 O O . GLN A 1 198 ? 14.008 2.176 -3.106 1.00 14.44 184 GLN B O 1
ATOM 1527 N N . ALA A 1 199 ? 12.555 2.456 -4.813 1.00 13.56 185 ALA B N 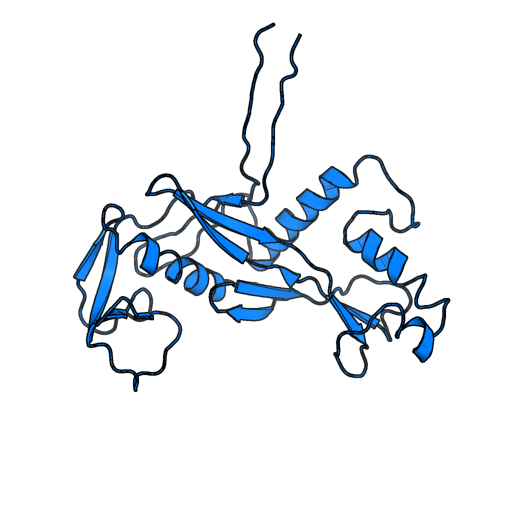1
ATOM 1528 C CA . ALA A 1 199 ? 11.387 2.363 -3.929 1.00 13.28 185 ALA B CA 1
ATOM 1529 C C . ALA A 1 199 ? 11.264 0.928 -3.374 1.00 13.24 185 ALA B C 1
ATOM 1530 O O . ALA A 1 199 ? 10.906 0.734 -2.182 1.00 14.30 185 ALA B O 1
ATOM 1532 N N . PHE A 1 200 ? 11.532 -0.106 -4.195 1.00 13.36 186 PHE B N 1
ATOM 1533 C CA . PHE A 1 200 ? 11.445 -1.485 -3.712 1.00 13.15 186 PHE B CA 1
ATOM 1534 C C . PHE A 1 200 ? 12.545 -1.785 -2.705 1.00 14.24 186 PHE B C 1
ATOM 1535 O O . PHE A 1 200 ? 12.389 -2.707 -1.906 1.00 16.85 186 PHE B O 1
ATOM 1543 N N . HIS A 1 201 ? 13.669 -1.056 -2.736 1.00 13.58 187 HIS B N 1
ATOM 1544 C CA . HIS A 1 201 ? 14.681 -1.192 -1.683 1.00 14.15 187 HIS B CA 1
ATOM 1545 C C . HIS A 1 201 ? 14.307 -0.413 -0.407 1.00 13.51 187 HIS B C 1
ATOM 1546 O O . HIS A 1 201 ? 15.017 -0.520 0.599 1.00 15.76 187 HIS B O 1
ATOM 1553 N N . ARG A 1 202 ? 13.299 0.458 -0.495 1.00 13.31 188 ARG B N 1
ATOM 1554 C CA . ARG A 1 202 ? 12.876 1.387 0.558 1.00 13.77 188 ARG B CA 1
ATOM 1555 C C . ARG A 1 202 ? 13.820 2.571 0.679 1.00 14.11 188 ARG B C 1
ATOM 1556 O O . ARG A 1 202 ? 13.761 3.306 1.656 1.00 17.13 188 ARG B O 1
ATOM 1564 N N . HIS A 1 203 ? 14.604 2.867 -0.376 1.00 13.25 189 HIS B N 1
ATOM 1565 C CA . HIS A 1 203 ? 15.392 4.080 -0.407 1.00 13.79 189 HIS B CA 1
ATOM 1566 C C . HIS A 1 203 ? 14.583 5.323 -0.757 1.00 14.68 189 HIS B C 1
ATOM 1567 O O . HIS A 1 203 ? 15.011 6.444 -0.474 1.00 16.47 189 HIS B O 1
ATOM 1574 N N . LEU A 1 204 ? 13.467 5.137 -1.466 1.00 13.97 190 LEU B N 1
ATOM 1575 C CA . LEU A 1 204 ? 12.604 6.240 -1.866 1.00 14.15 190 LEU B CA 1
ATOM 1576 C C . LEU A 1 204 ? 11.167 5.807 -1.594 1.00 14.57 190 LEU B C 1
ATOM 1577 O O . LEU A 1 204 ? 10.882 4.605 -1.561 1.00 16.00 190 LEU B O 1
ATOM 1582 N N . THR A 1 205 ? 10.273 6.804 -1.482 1.00 16.04 191 THR B N 1
ATOM 1583 C CA . THR A 1 205 ? 8.844 6.542 -1.514 1.00 19.26 191 THR B CA 1
ATOM 1584 C C . THR A 1 205 ? 8.441 6.183 -2.936 1.00 20.86 191 THR B C 1
ATOM 1585 O O . THR A 1 205 ? 9.201 6.391 -3.868 1.00 21.90 191 THR B O 1
ATOM 1589 N N . PRO A 1 206 ? 7.195 5.708 -3.145 1.00 25.76 192 PRO B N 1
ATOM 1590 C CA . PRO A 1 206 ? 6.714 5.491 -4.508 1.00 33.31 192 PRO B CA 1
ATOM 1591 C C . PRO A 1 206 ? 6.767 6.731 -5.405 1.00 35.05 192 PRO B C 1
ATOM 1592 O O . PRO A 1 206 ? 6.911 6.602 -6.623 1.00 42.01 192 PRO B O 1
ATOM 1596 N N A GLU A 1 207 ? 6.699 7.907 -4.770 0.50 29.01 193 GLU B N 1
ATOM 1597 N N B GLU A 1 207 ? 6.663 7.931 -4.832 0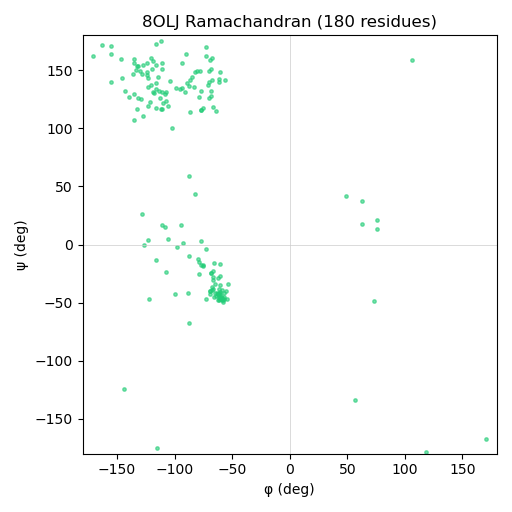.50 32.35 193 GLU B N 1
ATOM 1598 C CA A GLU A 1 207 ? 6.722 9.204 -5.434 0.50 28.19 193 GLU B CA 1
ATOM 1599 C CA B GLU A 1 207 ? 6.704 9.098 -5.701 0.50 39.39 193 GLU B CA 1
ATOM 1600 C C A GLU A 1 207 ? 8.153 9.608 -5.809 0.50 28.16 193 GLU B C 1
ATOM 1601 C C B GLU A 1 207 ? 8.153 9.531 -5.970 0.50 34.35 193 GLU B C 1
ATOM 1602 O O A GLU A 1 207 ? 8.369 10.670 -6.375 0.50 29.68 193 GLU B O 1
ATOM 1603 O O B GLU A 1 207 ? 8.375 10.524 -6.656 0.50 46.06 193 GLU B O 1
ATOM 1614 N N . GLY A 1 208 ? 9.144 8.786 -5.444 1.00 22.76 194 GLY B N 1
ATOM 1615 C CA . GLY A 1 208 ? 10.540 9.044 -5.771 1.00 23.69 194 GLY B CA 1
ATOM 1616 C C . GLY A 1 208 ? 11.256 10.015 -4.826 1.00 21.00 194 GLY B C 1
ATOM 1617 O O . GLY A 1 208 ? 12.276 10.594 -5.205 1.00 24.69 194 GLY B O 1
ATOM 1618 N N . LYS A 1 209 ? 10.764 10.138 -3.577 1.00 19.32 195 LYS B N 1
ATOM 1619 C CA . LYS A 1 209 ? 11.336 11.059 -2.600 1.00 17.73 195 LYS B CA 1
ATOM 1620 C C . LYS A 1 209 ? 12.023 10.302 -1.481 1.00 16.51 195 LYS B C 1
ATOM 1621 O O . LYS A 1 209 ? 11.587 9.231 -1.071 1.00 16.22 195 LYS B O 1
ATOM 1627 N N . LYS A 1 210 ? 13.036 10.944 -0.899 1.00 17.38 196 LYS B N 1
ATOM 1628 C CA . LYS A 1 210 ? 13.616 10.447 0.344 1.00 17.44 196 LYS B CA 1
ATOM 1629 C C . LYS A 1 210 ? 12.587 10.643 1.453 1.00 17.50 196 LYS B C 1
ATOM 1630 O O . LYS A 1 210 ? 11.703 11.507 1.394 1.00 20.78 196 LYS B O 1
ATOM 1636 N N . TYR A 1 211 ? 12.744 9.867 2.541 1.00 16.46 197 TYR B N 1
ATOM 1637 C CA . TYR A 1 211 ? 11.798 9.951 3.644 1.00 15.90 197 TYR B CA 1
ATOM 1638 C C . TYR A 1 211 ? 12.448 9.487 4.944 1.00 17.85 197 TYR B C 1
ATOM 1639 O O . TYR A 1 211 ? 13.465 8.777 4.943 1.00 17.42 197 TYR B O 1
ATOM 1648 N N . ALA A 1 212 ? 11.795 9.838 6.064 1.00 17.44 198 ALA B N 1
ATOM 1649 C CA . ALA A 1 212 ? 12.411 9.824 7.381 1.00 19.86 198 ALA B CA 1
ATOM 1650 C C . ALA A 1 212 ? 12.538 8.419 7.975 1.00 18.33 198 ALA B C 1
ATOM 1651 O O . ALA A 1 212 ? 13.330 8.210 8.900 1.00 22.11 198 ALA B O 1
ATOM 1653 N N . THR A 1 213 ? 11.789 7.438 7.459 1.00 17.21 199 THR B N 1
ATOM 1654 C CA . THR A 1 213 ? 11.879 6.079 7.976 1.00 16.30 199 THR B CA 1
ATOM 1655 C C . THR A 1 213 ? 12.515 5.125 6.969 1.00 16.14 199 THR B C 1
ATOM 1656 O O . THR A 1 213 ? 12.396 3.903 7.118 1.00 17.90 199 THR B O 1
ATOM 1660 N N . ALA A 1 214 ? 13.203 5.651 5.946 1.00 15.95 200 ALA B N 1
ATOM 1661 C CA . ALA A 1 214 ? 13.753 4.799 4.888 1.00 14.96 200 ALA B CA 1
ATOM 1662 C C . ALA A 1 214 ? 14.741 3.777 5.439 1.00 14.56 200 ALA B C 1
ATOM 1663 O O . ALA A 1 214 ? 14.665 2.612 5.051 1.00 15.78 200 ALA B O 1
ATOM 1665 N N . MET A 1 215 ? 15.656 4.167 6.331 1.00 15.45 201 MET B N 1
ATOM 1666 C CA . MET A 1 215 ? 16.693 3.227 6.760 1.00 16.68 201 MET B CA 1
ATOM 1667 C C . MET A 1 215 ? 16.080 2.111 7.607 1.00 15.81 201 MET B C 1
ATOM 1668 O O . MET A 1 215 ? 16.408 0.925 7.440 1.00 17.53 201 MET B O 1
ATOM 1673 N N . ARG A 1 216 ? 15.169 2.480 8.521 1.00 16.95 202 ARG B N 1
ATOM 1674 C CA . ARG A 1 216 ? 14.424 1.502 9.313 1.00 16.78 202 ARG B CA 1
ATOM 1675 C C . ARG A 1 216 ? 13.646 0.562 8.374 1.00 17.12 202 ARG B C 1
ATOM 1676 O O . ARG A 1 216 ? 13.648 -0.666 8.536 1.00 18.11 202 ARG B O 1
ATOM 1684 N N . ASP A 1 217 ? 12.938 1.146 7.389 1.00 16.32 203 ASP B N 1
ATOM 1685 C CA . ASP A 1 217 ? 12.103 0.335 6.507 1.00 17.38 203 ASP B CA 1
ATOM 1686 C C . ASP A 1 217 ? 12.944 -0.620 5.671 1.00 16.13 203 ASP B C 1
ATOM 1687 O O . ASP A 1 217 ? 12.476 -1.712 5.340 1.00 17.87 203 ASP B O 1
ATOM 1692 N N . LYS A 1 218 ? 14.157 -0.213 5.287 1.00 17.00 204 LYS B N 1
ATOM 1693 C CA . LYS A 1 218 ? 15.068 -1.060 4.534 1.00 18.08 204 LYS B CA 1
ATOM 1694 C C . LYS A 1 218 ? 15.362 -2.340 5.338 1.00 17.43 204 LYS B C 1
ATOM 1695 O O . LYS A 1 218 ? 15.263 -3.476 4.846 1.00 17.97 204 LYS B O 1
ATOM 1701 N N . PHE A 1 219 ? 15.680 -2.202 6.631 1.00 17.49 205 PHE B N 1
ATOM 1702 C CA . PHE A 1 219 ? 15.967 -3.383 7.492 1.00 17.27 205 PHE B CA 1
ATOM 1703 C C . PHE A 1 219 ? 14.688 -4.199 7.732 1.00 16.95 205 PHE B C 1
ATOM 1704 O O . PHE A 1 219 ? 14.750 -5.428 7.682 1.00 17.87 205 PHE B O 1
ATOM 1712 N N . ASN A 1 220 ? 13.555 -3.523 7.939 1.00 15.33 206 ASN B N 1
ATOM 1713 C CA . ASN A 1 220 ? 12.326 -4.266 8.158 1.00 16.94 206 ASN B CA 1
ATOM 1714 C C . ASN A 1 220 ? 11.907 -5.027 6.891 1.00 16.52 206 ASN B C 1
ATOM 1715 O O . ASN A 1 220 ? 11.263 -6.083 7.001 1.00 17.18 206 ASN B O 1
ATOM 1720 N N . LEU A 1 221 ? 12.228 -4.490 5.697 1.00 14.94 207 LEU B N 1
ATOM 1721 C CA . LEU A 1 221 ? 11.935 -5.209 4.460 1.00 15.20 207 LEU B CA 1
ATOM 1722 C C . LEU A 1 221 ? 12.704 -6.530 4.452 1.00 14.72 207 LEU B C 1
ATOM 1723 O O . LEU A 1 221 ? 12.169 -7.585 4.113 1.00 15.72 207 LEU B O 1
ATOM 1728 N N . LEU A 1 222 ? 14.011 -6.489 4.770 1.00 14.50 208 LEU B N 1
ATOM 1729 C CA . LEU A 1 222 ? 14.833 -7.696 4.767 1.00 14.21 208 LEU B CA 1
ATOM 1730 C C . LEU A 1 222 ? 14.225 -8.719 5.733 1.00 14.78 208 LEU B C 1
ATOM 1731 O O . LEU A 1 222 ? 14.020 -9.890 5.366 1.00 15.08 208 LEU B O 1
ATOM 1736 N N . THR A 1 223 ? 13.923 -8.285 6.967 1.00 15.03 209 THR B N 1
ATOM 1737 C CA . THR A 1 223 ? 13.369 -9.238 7.911 1.00 14.12 209 THR B CA 1
ATOM 1738 C C . THR A 1 223 ? 12.033 -9.813 7.442 1.00 14.33 209 THR B C 1
ATOM 1739 O O . THR A 1 223 ? 11.760 -11.010 7.594 1.00 15.23 209 THR B O 1
ATOM 1743 N N . GLY A 1 224 ? 11.163 -8.941 6.889 1.00 14.53 210 GLY B N 1
ATOM 1744 C CA . GLY A 1 224 ? 9.856 -9.405 6.458 1.00 15.40 210 GLY B CA 1
ATOM 1745 C C . GLY A 1 224 ? 9.946 -10.374 5.280 1.00 14.45 210 GLY B C 1
ATOM 1746 O O . GLY A 1 224 ? 9.191 -11.364 5.243 1.00 16.25 210 GLY B O 1
ATOM 1747 N N . LEU A 1 225 ? 10.864 -10.132 4.331 1.00 14.36 211 LEU B N 1
ATOM 1748 C CA . LEU A 1 225 ? 10.993 -11.043 3.181 1.00 14.58 211 LEU B CA 1
ATOM 1749 C C . LEU A 1 225 ? 11.553 -12.380 3.674 1.00 13.75 211 LEU B C 1
ATOM 1750 O O . LEU A 1 225 ? 11.133 -13.431 3.192 1.00 14.90 211 LEU B O 1
ATOM 1755 N N . LEU A 1 226 ? 12.517 -12.322 4.599 1.00 14.52 212 LEU B N 1
ATOM 1756 C CA . LEU A 1 226 ? 13.108 -13.543 5.132 1.00 15.24 212 LEU B CA 1
ATOM 1757 C C . LEU A 1 226 ? 12.039 -14.389 5.844 1.00 14.83 212 LEU B C 1
ATOM 1758 O O . LEU A 1 226 ? 11.941 -15.610 5.638 1.00 16.25 212 LEU B O 1
ATOM 1763 N N . LYS A 1 227 ? 11.190 -13.738 6.664 1.00 15.71 213 LYS B N 1
ATOM 1764 C CA . LYS A 1 227 ? 10.124 -14.468 7.318 1.00 16.48 213 LYS B CA 1
ATOM 1765 C C . LYS A 1 227 ? 9.192 -15.088 6.286 1.00 16.39 213 LYS B C 1
ATOM 1766 O O . LYS A 1 227 ? 8.759 -16.236 6.433 1.00 17.81 213 LYS B O 1
ATOM 1772 N N . GLU A 1 228 ? 8.856 -14.318 5.232 1.00 15.66 214 GLU B N 1
ATOM 1773 C CA . GLU A 1 228 ? 7.955 -14.851 4.218 1.00 15.60 214 GLU B CA 1
ATOM 1774 C C . GLU A 1 228 ? 8.577 -16.070 3.533 1.00 15.54 214 GLU B C 1
ATOM 1775 O O . GLU A 1 228 ? 7.880 -17.069 3.282 1.00 16.08 214 GLU B O 1
ATOM 1781 N N . ALA A 1 229 ? 9.873 -15.984 3.212 1.00 14.68 215 ALA B N 1
ATOM 1782 C CA . ALA A 1 229 ? 10.543 -17.039 2.483 1.00 14.61 215 ALA B CA 1
ATOM 1783 C C . ALA A 1 229 ? 10.549 -18.358 3.249 1.00 14.49 215 ALA B C 1
ATOM 1784 O O . ALA A 1 229 ? 10.564 -19.424 2.622 1.00 15.76 215 ALA B O 1
ATOM 1786 N N . PHE A 1 230 ? 10.522 -18.305 4.599 1.00 15.63 216 PHE B N 1
ATOM 1787 C CA . PHE A 1 230 ? 10.530 -19.499 5.421 1.00 15.25 216 PHE B CA 1
ATOM 1788 C C . PHE A 1 230 ? 9.176 -19.757 6.083 1.00 17.01 216 PHE B C 1
ATOM 1789 O O . PHE A 1 230 ? 9.084 -20.584 7.001 1.00 19.39 216 PHE B O 1
ATOM 1797 N N . GLY A 1 231 ? 8.119 -19.093 5.605 1.00 17.67 217 GLY B N 1
ATOM 1798 C CA . GLY A 1 231 ? 6.779 -19.401 6.109 1.00 21.05 217 GLY B CA 1
ATOM 1799 C C . GLY A 1 231 ? 6.642 -19.099 7.602 1.00 19.85 217 GLY B C 1
ATOM 1800 O O . GLY A 1 231 ? 5.897 -19.799 8.287 1.00 25.19 217 GLY B O 1
ATOM 1801 N N . SER A 1 232 ? 7.270 -18.005 8.076 1.00 19.58 218 SER B N 1
ATOM 1802 C CA . SER A 1 232 ? 7.247 -17.664 9.494 1.00 20.43 218 SER B CA 1
ATOM 1803 C C . SER A 1 232 ? 6.123 -1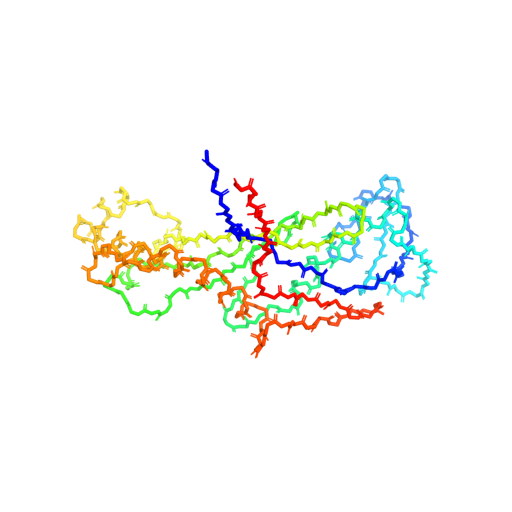6.683 9.802 1.00 23.86 218 SER B C 1
ATOM 1804 O O . SER A 1 232 ? 6.181 -15.547 9.319 1.00 28.09 218 SER B O 1
ATOM 1807 N N A SER A 1 233 ? 5.175 -17.093 10.666 0.50 21.54 219 SER B N 1
ATOM 1808 N N B SER A 1 233 ? 5.191 -17.084 10.678 0.50 24.39 219 SER B N 1
ATOM 1809 C CA A SER A 1 233 ? 4.031 -16.261 11.026 0.50 26.00 219 SER B CA 1
ATOM 1810 C CA B SER A 1 233 ? 4.058 -16.227 10.994 0.50 28.77 219 SER B CA 1
ATOM 1811 C C A SER A 1 233 ? 4.145 -15.753 12.455 0.50 26.10 219 SER B C 1
ATOM 1812 C C B SER A 1 233 ? 4.273 -15.468 12.297 0.50 26.77 219 SER B C 1
ATOM 1813 O O A SER A 1 233 ? 3.130 -15.392 13.057 0.50 23.98 219 SER B O 1
ATOM 1814 O O B SER A 1 233 ? 3.438 -14.632 12.663 0.50 32.09 219 SER B O 1
ATOM 1819 N N . GLU A 1 234 ? 5.356 -15.804 13.005 1.00 23.35 220 GLU B N 1
ATOM 1820 C CA . GLU A 1 234 ? 5.662 -15.176 14.282 1.00 25.68 220 GLU B CA 1
ATOM 1821 C C . GLU A 1 234 ? 7.162 -14.869 14.287 1.00 25.77 220 GLU B C 1
ATOM 1822 O O . GLU A 1 234 ? 7.855 -15.228 13.336 1.00 27.55 220 GLU B O 1
ATOM 1828 N N . ASP A 1 235 ? 7.667 -14.216 15.340 1.00 30.79 221 ASP B N 1
ATOM 1829 C CA . ASP A 1 235 ? 9.100 -13.941 15.472 1.00 31.63 221 ASP B CA 1
ATOM 1830 C C . ASP A 1 235 ? 9.954 -15.214 15.472 1.00 28.89 221 ASP B C 1
ATOM 1831 O O . ASP A 1 235 ? 11.063 -15.226 14.951 1.00 37.61 221 ASP B O 1
ATOM 1836 N N . GLU A 1 236 ? 9.483 -16.278 16.131 1.00 28.82 222 GLU B N 1
ATOM 1837 C CA . GLU A 1 236 ? 10.283 -17.490 16.160 1.00 27.21 222 GLU B CA 1
ATOM 1838 C C . GLU A 1 236 ? 9.678 -18.503 15.187 1.00 22.92 222 GLU B C 1
ATOM 1839 O O . GLU A 1 236 ? 8.447 -18.632 15.085 1.00 27.59 222 GLU B O 1
ATOM 1845 N N . LYS A 1 237 ? 10.555 -19.228 14.480 1.00 21.48 223 LYS B N 1
ATOM 1846 C CA . LYS A 1 237 ? 10.121 -20.296 13.605 1.00 22.12 223 LYS B CA 1
ATOM 1847 C C . LYS A 1 237 ? 10.881 -21.564 13.958 1.00 21.19 223 LYS B C 1
ATOM 1848 O O . LYS A 1 237 ? 12.091 -21.534 14.114 1.00 20.36 223 LYS B O 1
ATOM 1854 N N A THR A 1 238 ? 10.127 -22.659 13.979 0.50 22.63 224 THR B N 1
ATOM 1855 N N B THR A 1 238 ? 10.178 -22.695 14.077 0.50 23.34 224 THR B N 1
ATOM 1856 C CA A THR A 1 238 ? 10.647 -23.995 14.201 0.50 21.57 224 THR B CA 1
ATOM 1857 C CA B THR A 1 238 ? 10.838 -23.978 14.309 0.50 23.88 224 THR B CA 1
ATOM 1858 C C A THR A 1 238 ? 10.787 -24.706 12.858 0.50 21.65 224 THR B C 1
ATOM 1859 C C B THR A 1 238 ? 10.756 -24.847 13.061 0.50 24.06 224 THR B C 1
ATOM 1860 O O A THR A 1 238 ? 9.912 -24.592 11.986 0.50 23.23 224 THR B O 1
ATOM 1861 O O B THR A 1 238 ? 9.683 -24.992 12.462 0.50 28.38 224 THR B O 1
ATOM 1868 N N . PHE A 1 239 ? 11.919 -25.401 12.706 1.00 21.99 225 PHE B N 1
ATOM 1869 C CA . PHE A 1 239 ? 12.107 -26.289 11.576 1.00 22.67 225 PHE B CA 1
ATOM 1870 C C . PHE A 1 239 ? 12.344 -27.688 12.127 1.00 22.25 225 PHE B C 1
ATOM 1871 O O . PHE A 1 239 ? 13.129 -27.860 13.074 1.00 23.47 225 PHE B O 1
ATOM 1879 N N A SER A 1 240 ? 11.677 -28.681 11.532 0.50 22.31 226 SER B N 1
ATOM 1880 N N B SER A 1 240 ? 11.689 -28.664 11.496 0.50 22.98 226 SER B N 1
ATOM 1881 C CA A SER A 1 240 ? 11.835 -30.073 11.939 0.50 20.32 226 SER B CA 1
ATOM 1882 C CA B SER A 1 240 ? 11.860 -30.068 11.840 0.50 21.71 226 SER B CA 1
ATOM 1883 C C A SER A 1 240 ? 13.095 -30.683 11.325 0.50 20.62 226 SER B C 1
ATOM 1884 C C B SER A 1 240 ? 13.204 -30.591 11.328 0.50 21.38 226 SER B C 1
ATOM 1885 O O A SER A 1 240 ? 13.385 -30.480 10.144 0.50 21.61 226 SER B O 1
ATOM 1886 O O B SER A 1 240 ? 13.669 -30.223 10.243 0.50 20.87 226 SER B O 1
ATOM 1891 N N . THR A 1 241 ? 13.849 -31.446 12.129 1.00 21.29 227 THR B N 1
ATOM 1892 C CA . THR A 1 241 ? 14.943 -32.256 11.610 1.00 22.01 227 THR B CA 1
ATOM 1893 C C . THR A 1 241 ? 14.824 -33.631 12.223 1.00 21.67 227 THR B C 1
ATOM 1894 O O . THR A 1 241 ? 14.237 -33.782 13.317 1.00 23.34 227 THR B O 1
ATOM 1898 N N . PRO A 1 242 ? 15.477 -34.650 11.613 1.00 21.51 228 PRO B N 1
ATOM 1899 C CA . PRO A 1 242 ? 15.518 -35.980 12.250 1.00 23.50 228 PRO B CA 1
ATOM 1900 C C . PRO A 1 242 ? 16.199 -36.005 13.625 1.00 23.86 228 PRO B C 1
ATOM 1901 O O . PRO A 1 242 ? 15.970 -36.944 14.394 1.00 27.85 228 PRO B O 1
ATOM 1905 N N . ASP A 1 243 ? 16.973 -34.951 13.958 1.00 21.28 229 ASP B N 1
ATOM 1906 C CA . ASP A 1 243 ? 17.642 -34.878 15.255 1.00 21.03 229 ASP B CA 1
ATOM 1907 C C . ASP A 1 243 ? 16.875 -34.032 16.266 1.00 22.54 229 ASP B C 1
ATOM 1908 O O . ASP A 1 243 ? 17.327 -33.901 17.414 1.00 24.92 229 ASP B O 1
ATOM 1913 N N . GLY A 1 244 ? 15.746 -33.445 15.855 1.00 21.82 230 GLY B N 1
ATOM 1914 C CA . GLY A 1 244 ? 15.019 -32.539 16.733 1.00 24.53 230 GLY B CA 1
ATOM 1915 C C . GLY A 1 244 ? 14.954 -31.133 16.128 1.00 22.48 230 GLY B C 1
ATOM 1916 O O . GLY A 1 244 ? 15.418 -30.842 15.019 1.00 23.13 230 GLY B O 1
ATOM 1917 N N . GLU A 1 245 ? 14.340 -30.204 16.852 1.00 24.91 231 GLU B N 1
ATOM 1918 C CA . GLU A 1 245 ? 13.984 -28.930 16.241 1.00 23.83 231 GLU B CA 1
ATOM 1919 C C . GLU A 1 245 ? 15.185 -28.012 16.116 1.00 20.86 231 GLU B C 1
ATOM 1920 O O . GLU A 1 245 ? 16.057 -27.989 16.999 1.00 22.52 231 GLU B O 1
ATOM 1926 N N . ILE A 1 246 ? 15.143 -27.182 15.060 1.00 20.10 232 ILE B N 1
ATOM 1927 C CA . ILE A 1 246 ? 15.974 -25.992 14.984 1.00 18.75 232 ILE B CA 1
ATOM 1928 C C . ILE A 1 246 ? 15.035 -24.795 15.104 1.00 19.06 232 ILE B C 1
ATOM 1929 O O . ILE A 1 246 ? 14.061 -24.702 14.345 1.00 23.82 232 ILE B O 1
ATOM 1934 N N . LYS A 1 247 ? 15.355 -23.836 15.978 1.00 20.13 233 LYS B N 1
ATOM 1935 C CA . LYS A 1 247 ? 14.514 -22.653 16.080 1.00 21.10 233 LYS B CA 1
ATOM 1936 C C . LYS A 1 247 ? 15.347 -21.426 15.753 1.00 18.97 233 LYS B C 1
ATOM 1937 O O . LYS A 1 247 ? 16.457 -21.257 16.285 1.00 19.54 233 LYS B O 1
ATOM 1943 N N A ILE A 1 248 ? 14.833 -20.612 14.833 0.50 19.17 234 ILE B N 1
ATOM 1944 N N B ILE A 1 248 ? 14.814 -20.592 14.849 0.50 19.22 234 ILE B N 1
ATOM 1945 C CA A ILE A 1 248 ? 15.468 -19.345 14.517 0.50 18.47 234 ILE B CA 1
ATOM 1946 C CA B ILE A 1 248 ? 15.435 -19.333 14.455 0.50 16.36 234 ILE B CA 1
ATOM 1947 C C A ILE A 1 248 ? 14.552 -18.258 15.077 0.50 18.47 234 ILE B C 1
ATOM 1948 C C B ILE A 1 248 ? 14.538 -18.194 14.935 0.50 17.62 234 ILE B C 1
ATOM 1949 O O A ILE A 1 248 ? 13.332 -18.423 15.131 0.50 20.65 234 ILE B O 1
ATOM 1950 O O B ILE A 1 248 ? 13.319 -18.244 14.739 0.50 19.68 234 ILE B O 1
ATOM 1959 N N . VAL A 1 249 ? 15.151 -17.144 15.499 1.00 19.24 235 VAL B N 1
ATOM 1960 C CA . VAL A 1 249 ? 14.377 -15.958 15.791 1.00 19.34 235 VAL B CA 1
ATOM 1961 C C . VAL A 1 249 ? 14.623 -14.984 14.639 1.00 16.82 235 VAL B C 1
ATOM 1962 O O . VAL A 1 249 ? 15.752 -14.583 14.399 1.00 17.74 235 VAL B O 1
ATOM 1966 N N . PHE A 1 250 ? 13.546 -14.587 13.963 1.00 17.11 236 PHE B N 1
ATOM 1967 C CA . PHE A 1 250 ? 13.636 -13.679 12.822 1.00 17.14 236 PHE B CA 1
ATOM 1968 C C . PHE A 1 250 ? 13.595 -12.232 13.319 1.00 16.90 236 PHE B C 1
ATOM 1969 O O . PHE A 1 250 ? 12.660 -11.480 12.988 1.00 18.97 236 PHE B O 1
ATOM 1977 N N . LYS A 1 251 ? 14.568 -11.889 14.170 1.00 16.97 237 LYS B N 1
ATOM 1978 C CA . LYS A 1 251 ? 14.818 -10.510 14.559 1.00 16.78 237 LYS B CA 1
ATOM 1979 C C . LYS A 1 251 ? 16.322 -10.328 14.426 1.00 16.40 237 LYS B C 1
ATOM 1980 O O . LYS A 1 251 ? 17.099 -11.202 14.838 1.00 17.83 237 LYS B O 1
ATOM 1986 N N A PRO A 1 252 ? 16.747 -9.166 13.893 0.50 15.44 238 PRO B N 1
ATOM 1987 N N B PRO A 1 252 ? 16.816 -9.172 13.935 0.50 16.42 238 PRO B N 1
ATOM 1988 C CA A PRO A 1 252 ? 18.176 -8.842 13.858 0.50 16.09 238 PRO B CA 1
ATOM 1989 C CA B PRO A 1 252 ? 18.259 -9.015 13.763 0.50 17.76 238 PRO B CA 1
ATOM 1990 C C A PRO A 1 252 ? 18.843 -9.005 15.236 0.50 15.79 238 PRO B C 1
ATOM 1991 C C B PRO A 1 252 ? 18.928 -8.879 15.131 0.50 18.03 238 PRO B C 1
ATOM 1992 O O A PRO A 1 252 ? 18.258 -8.654 16.280 0.50 16.84 238 PRO B O 1
ATOM 1993 O O B PRO A 1 252 ? 18.440 -8.185 16.040 0.50 19.71 238 PRO B O 1
ATOM 2000 N N . LEU A 1 253 ? 20.085 -9.534 15.249 1.00 18.80 239 LEU B N 1
ATOM 2001 C CA . LEU A 1 253 ? 20.864 -9.513 16.488 1.00 19.08 239 LEU B CA 1
ATOM 2002 C C . LEU A 1 253 ? 21.104 -8.076 16.935 1.00 17.07 239 LEU B C 1
ATOM 2003 O O . LEU A 1 253 ? 21.381 -7.177 16.131 1.00 19.22 239 LEU B O 1
ATOM 2008 N N A GLU A 1 254 ? 20.989 -7.884 18.255 0.50 15.41 240 GLU B N 1
ATOM 2009 N N B GLU A 1 254 ? 20.939 -7.874 18.251 0.50 16.84 240 GLU B N 1
ATOM 2010 C CA A GLU A 1 254 ? 21.062 -6.532 18.861 0.50 15.66 240 GLU B CA 1
ATOM 2011 C CA B GLU A 1 254 ? 21.078 -6.522 18.850 0.50 15.66 240 GLU B CA 1
ATOM 2012 C C A GLU A 1 254 ? 22.258 -6.462 19.809 0.50 14.57 240 GLU B C 1
ATOM 2013 C C B GLU A 1 254 ? 22.292 -6.486 19.771 0.50 15.24 240 GLU B C 1
ATOM 2014 O O A GLU A 1 254 ? 22.431 -7.409 20.576 0.50 16.89 240 GLU B O 1
ATOM 2015 O O B GLU A 1 254 ? 22.417 -7.397 20.590 0.50 15.15 240 GLU B O 1
ATOM 2026 N N . ILE A 1 255 ? 23.074 -5.415 19.702 1.00 16.18 241 ILE B N 1
ATOM 2027 C CA . ILE A 1 255 ? 24.223 -5.222 20.587 1.00 16.17 241 ILE B CA 1
ATOM 2028 C C . ILE A 1 255 ? 24.090 -3.839 21.204 1.00 15.78 241 ILE B C 1
ATOM 2029 O O . ILE A 1 255 ? 23.902 -2.859 20.482 1.00 17.94 241 ILE B O 1
ATOM 2034 N N . VAL A 1 256 ? 24.165 -3.759 22.542 1.00 17.63 242 VAL B N 1
ATOM 2035 C CA . VAL A 1 256 ? 23.880 -2.521 23.274 1.00 17.44 242 VAL B CA 1
ATOM 2036 C C . VAL A 1 256 ? 25.133 -2.089 24.023 1.00 19.02 242 VAL B C 1
ATOM 2037 O O . VAL A 1 256 ? 25.726 -2.887 24.748 1.00 20.33 242 VAL B O 1
ATOM 2041 N N . GLU A 1 257 ? 25.498 -0.822 23.869 1.00 18.18 243 GLU B N 1
ATOM 2042 C CA . GLU A 1 257 ? 26.593 -0.235 24.628 1.00 21.29 243 GLU B CA 1
ATOM 2043 C C . GLU A 1 257 ? 26.063 0.985 25.375 1.00 21.99 243 GLU B C 1
ATOM 2044 O O . GLU A 1 257 ? 25.581 1.916 24.767 1.00 24.42 243 GLU B O 1
ATOM 2050 N N . VAL A 1 258 ? 26.135 0.964 26.706 1.00 23.81 244 VAL B N 1
ATOM 2051 C CA . VAL A 1 258 ? 25.724 2.130 27.492 1.00 26.96 244 VAL B CA 1
ATOM 2052 C C . VAL A 1 258 ? 26.976 2.748 28.094 1.00 29.17 244 VAL B C 1
ATOM 2053 O O . VAL A 1 258 ? 27.719 2.100 28.836 1.00 35.91 244 VAL B O 1
ATOM 2057 N N . SER A 1 259 ? 27.184 4.018 27.756 1.00 26.54 245 SER B N 1
ATOM 2058 C CA . SER A 1 259 ? 28.314 4.771 28.237 1.00 32.67 245 SER B CA 1
ATOM 2059 C C . SER A 1 259 ? 27.965 5.345 29.600 1.00 35.21 245 SER B C 1
ATOM 2060 O O . SER A 1 259 ? 26.811 5.685 29.899 1.00 42.92 245 SER B O 1
ATOM 2063 N N . ASN A 1 260 ? 28.986 5.376 30.433 1.00 37.29 246 ASN B N 1
ATOM 2064 C CA . ASN A 1 260 ? 28.906 5.999 31.741 1.00 36.07 246 ASN B CA 1
ATOM 2065 C C . ASN A 1 260 ? 29.596 7.365 31.688 1.00 35.96 246 ASN B C 1
ATOM 2066 O O . ASN A 1 260 ? 30.821 7.454 31.747 1.00 51.14 246 ASN B O 1
ATOM 2071 N N . ASN A 1 261 ? 28.795 8.436 31.562 1.00 35.70 247 ASN B N 1
ATOM 2072 C CA . ASN A 1 261 ? 29.326 9.787 31.671 1.00 38.37 247 ASN B CA 1
ATOM 2073 C C . ASN A 1 261 ? 29.225 10.267 33.125 1.00 53.70 247 ASN B C 1
ATOM 2074 O O . ASN A 1 261 ? 29.971 11.202 33.430 1.00 59.13 247 ASN B O 1
#

Solvent-accessible surface area: 13429 Å² total; per-residue (Å²): 180,191,97,66,39,90,99,110,46,42,18,0,19,12,75,72,23,15,114,61,0,70,5,10,53,48,84,72,125,143,147,105,158,119,35,69,26,80,65,132,34,50,115,59,14,23,5,0,3,129,10,40,142,135,109,99,102,95,16,62,30,101,60,85,39,3,7,107,0,0,88,58,0,2,6,1,1,1,15,95,45,43,28,124,80,9,123,90,96,84,51,39,101,20,0,55,0,14,28,62,6,128,94,143,12,92,65,35,111,44,0,32,0,23,7,0,0,17,0,46,7,67,65,58,140,126,55,55,2,0,0,50,0,62,37,76,19,5,25,11,3,83,134,72,81,111,147,14,64,63,92,99,0,100,109,82,53,27,62,73,7,61,126,96,0,118,45,18,8,33,16,17,30,69,56,20,28,116,133,25,137,178,63,112,52,7,131,145,30,82,56,87,21,17,19,36,13,0,49,77,0,0,42,15,114,112,73,72,43,59,2,83,14,65,30,33,101,1,59,2,31,1,113,30,46,88,94,86,122,122,25,157,123

Nearest PDB structures (foldseek):
  8olj-assembly1_B  TM=1.004E+00  e=1.615E-47  Archaeoglobus fulgidus DSM 8774
  8old-assembly1_B  TM=9.857E-01  e=7.188E-43  Archaeoglobus fulgidus DSM 8774
  7r8f-assembly1_A  TM=6.124E-01  e=2.768E-03  Pseudooceanicola lipolyticus
  7r8j-assembly1_A  TM=4.938E-01  e=1.764E-03  Pseudooceanicola lipolyticus
  5ixm-assembly1_B  TM=2.999E-01  e=2.992E+00  Yersinia pestis

Sequence (233 aa):
VRSSGIILYINIYPIVNNYPETIKVSAIPYYEEFLPGKWKKRIGDDLIYLYGYGIENEFDEIDNSNALFGKIFRRKYLLDILSENIATPWQLKELGSTLRLVKEITENYEEFSSNIIKLQYYELIIINVHHWQNTNFGIIVDLKINILDRENNQRISYTKKIKDKYGESSSVKKKKIWVSVQAFHRHLTPEEGKKYATAMRDKFNLLTGLLKEAFGSSSEDEKTTFSSTPDGEIKIIVFKPPLEEIVEVSNN

Radius of gyration: 21.46 Å; Cα contacts (8 Å, |Δi|>4): 451; chains: 1; bounding box: 36×60×58 Å

Foldseek 3Di:
DDDWDKDFAQWWWFPDDQQKFWKDKDFDDPPDDDDAQWDDDPRIIIGGFVRDDPDTDMDGLQDPVCVVVVQLNVQSLLQVQFDPPKDWDDRDQKTKIKDWDPDDFPPCVFKTKMKIKIWHWDDDPSRIITIRIDIDIFIAGVVVRHGADLVRCCVPPRPVRSVRVVQVRCVLLLCAPNVRHGDDCSVVVNSVSRLVVVCNRRVHPDQKDWTDTPSGITIIGSGTDMDIGDDDD

Secondary structure (DSSP, 8-state):
----EEEEESEEEEEE--SEEEEEEEE--TTSPP-TTEEEETTEEEEEGGG--S--EEEETTSHHHHHHHHHHHHHHHHT-PPTT-EEEEESSSEEEEEE--S--TTTTTEEEEEEEEEEEEEETTTEEEEEEEEEEEEEETTTTEE--HHHHHHHH-HHHHHHHHHHHHHHTTSS-TTS---TTHHHHHHHHHHHHHHHHTT-SSSEEEE--TT--EEEE-S-EEEEE----